Protein AF-A0A9E1IAL2-F1 (afdb_monomer)

Sequence (192 aa):
MRFLQYTSGQRRPNFKSMGMDDDMADATTKAIGQHKSQIPRFKKQIEEQASVVADVFCTADASWPPPYSSLSVLVKEENAKRIVIRGSRLLTFEDQPWYSNVPLQELYTEIELAEKRAEDATLMGVSALLLSREADAIEGNSPWSRNLMGTWSFAKLKKDPKTGIHQATIDYFSLMHLMTELANDEKTGICY

Secondary structure (DSSP, 8-state):
------SGGGHHHHHHHTT--HHHHHHHHHHHHTTGGGHHHHHHHHHHTHHHHHHHH-TTT-SS-HHHHTHHHHEEEETTEEEEPPGGG--S----TTGGGS-HHHHHHHHHS-TT--TTHHHHHHHHHHTT-HHHHHTT-TTS--STT----HHHHTT-GGG-HHHHHHHHHHHHHHHHHHHT-TTT-S--

Mean predicted aligned error: 3.43 Å

Solvent-accessible surface area (backbone atoms only — not comparable to full-atom values): 10824 Å² total; per-residue (Å²): 132,82,91,77,70,57,43,88,90,32,48,48,62,49,35,38,69,32,33,40,53,73,69,54,19,50,51,19,51,52,50,40,61,75,43,61,90,46,44,70,57,50,52,51,50,50,64,79,39,36,91,73,43,40,56,29,38,21,81,90,76,26,92,41,62,53,83,62,31,34,46,30,50,44,35,45,77,56,95,95,36,54,41,60,57,51,73,95,73,62,80,72,83,53,82,31,76,71,54,82,71,52,67,56,69,58,38,43,43,60,32,65,64,31,96,80,50,55,70,37,23,55,48,46,48,44,46,20,59,49,65,76,36,49,65,38,47,54,74,34,34,81,49,46,12,80,55,101,85,46,44,59,41,62,79,58,60,53,65,48,75,88,68,48,50,59,60,48,49,34,56,38,54,20,50,46,49,50,51,28,23,50,32,52,33,93,88,77,32,76,61,123

pLDDT: mean 93.74, std 6.86, range [52.31, 98.75]

Structure (mmCIF, N/CA/C/O backbone):
data_AF-A0A9E1IAL2-F1
#
_entry.id   AF-A0A9E1IAL2-F1
#
loop_
_atom_site.group_PDB
_atom_site.id
_atom_site.type_symbol
_atom_site.label_atom_id
_atom_site.label_alt_id
_atom_site.label_comp_id
_atom_site.label_asym_id
_atom_site.label_entity_id
_atom_site.label_seq_id
_atom_site.pdbx_PDB_ins_code
_atom_site.Cartn_x
_atom_site.Cartn_y
_atom_site.Cartn_z
_atom_site.occupancy
_atom_site.B_iso_or_equiv
_atom_site.auth_seq_id
_atom_site.auth_comp_id
_atom_site.auth_asym_id
_atom_site.auth_atom_id
_atom_site.pdbx_PDB_model_num
ATOM 1 N N . MET A 1 1 ? 14.672 2.102 4.039 1.00 52.31 1 MET A N 1
ATOM 2 C CA . MET A 1 1 ? 13.495 3.000 3.994 1.00 52.31 1 MET A CA 1
ATOM 3 C C . MET A 1 1 ? 13.566 3.951 5.189 1.00 52.31 1 MET A C 1
ATOM 5 O O . MET A 1 1 ? 14.013 3.518 6.242 1.00 52.31 1 MET A O 1
ATOM 9 N N . ARG A 1 2 ? 13.227 5.241 5.037 1.00 60.12 2 ARG A N 1
ATOM 10 C CA . ARG A 1 2 ? 13.147 6.168 6.186 1.00 60.12 2 ARG A CA 1
ATOM 11 C C . ARG A 1 2 ? 11.990 5.730 7.087 1.00 60.12 2 ARG A C 1
ATOM 13 O O . ARG A 1 2 ? 10.957 5.333 6.556 1.00 60.12 2 ARG A O 1
ATOM 20 N N . PHE A 1 3 ? 12.147 5.822 8.405 1.00 75.88 3 PHE A N 1
ATOM 21 C CA . PHE A 1 3 ? 11.034 5.629 9.335 1.00 75.88 3 PHE A CA 1
ATOM 22 C C . PHE A 1 3 ? 9.952 6.673 9.029 1.00 75.88 3 PHE A C 1
ATOM 24 O O . PHE A 1 3 ? 10.170 7.872 9.210 1.00 75.88 3 PHE A O 1
ATOM 31 N N . LEU A 1 4 ? 8.823 6.224 8.478 1.00 90.06 4 LEU A N 1
ATOM 32 C CA . LEU A 1 4 ? 7.665 7.072 8.221 1.00 90.06 4 LEU A CA 1
ATOM 33 C C . LEU A 1 4 ? 6.774 7.065 9.457 1.00 90.06 4 LEU A C 1
ATOM 35 O O . LEU A 1 4 ? 6.461 6.007 9.994 1.00 90.06 4 LEU A O 1
ATOM 39 N N . GLN A 1 5 ? 6.338 8.247 9.877 1.00 92.69 5 GLN A N 1
ATOM 40 C CA . GLN A 1 5 ? 5.310 8.379 10.901 1.00 92.69 5 GLN A CA 1
ATOM 41 C C . GLN A 1 5 ? 3.936 8.302 10.238 1.00 92.69 5 GLN A C 1
ATOM 43 O O . GLN A 1 5 ? 3.652 9.043 9.294 1.00 92.69 5 GLN A O 1
ATOM 48 N N . TYR A 1 6 ? 3.074 7.417 10.728 1.00 94.00 6 TYR A N 1
ATOM 49 C CA . TYR A 1 6 ? 1.724 7.232 10.203 1.00 94.00 6 TYR A CA 1
ATOM 50 C C . TYR A 1 6 ? 0.731 7.986 11.079 1.00 94.00 6 TYR A C 1
ATOM 52 O O . TYR A 1 6 ? 0.150 7.441 12.005 1.00 94.00 6 TYR A O 1
ATOM 60 N N . THR A 1 7 ? 0.565 9.275 10.789 1.00 95.50 7 THR A N 1
ATOM 61 C CA . THR A 1 7 ? -0.434 10.133 11.438 1.00 95.50 7 THR A CA 1
ATOM 62 C C . THR A 1 7 ? -1.299 10.820 10.390 1.00 95.50 7 THR A C 1
ATOM 64 O O . THR A 1 7 ? -0.911 10.938 9.220 1.00 95.50 7 THR A O 1
ATOM 67 N N . SER A 1 8 ? -2.448 11.354 10.807 1.00 95.69 8 SER A N 1
ATOM 68 C CA . SER A 1 8 ? -3.371 12.031 9.894 1.00 95.69 8 SER A CA 1
ATOM 69 C C . SER A 1 8 ? -2.726 13.200 9.141 1.00 95.69 8 SER A C 1
ATOM 71 O O . SER A 1 8 ? -3.036 13.429 7.972 1.00 95.69 8 SER A O 1
ATOM 73 N N . GLY A 1 9 ? -1.807 13.923 9.793 1.00 96.19 9 GLY A N 1
ATOM 74 C CA . GLY A 1 9 ? -1.057 15.034 9.198 1.00 96.19 9 GLY A CA 1
ATOM 75 C C . GLY A 1 9 ? 0.026 14.599 8.204 1.00 96.19 9 GLY A C 1
ATOM 76 O O . GLY A 1 9 ? 0.433 15.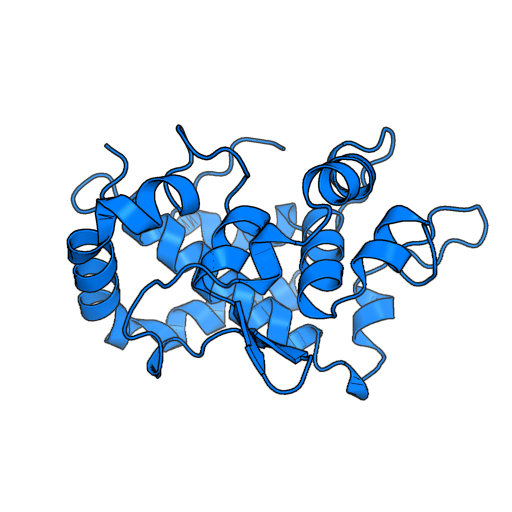398 7.367 1.00 96.19 9 GLY A O 1
ATOM 77 N N . GLN A 1 10 ? 0.459 13.335 8.255 1.00 97.06 10 GLN A N 1
ATOM 78 C CA . GLN A 1 10 ? 1.526 12.786 7.409 1.00 97.06 10 GLN A CA 1
ATOM 79 C C . GLN A 1 10 ? 1.013 11.965 6.219 1.00 97.06 10 GLN A C 1
ATOM 81 O O . GLN A 1 10 ? 1.816 11.524 5.405 1.00 97.06 10 GLN A O 1
ATOM 86 N N . ARG A 1 11 ? -0.307 11.795 6.053 1.00 97.44 11 ARG A N 1
ATOM 87 C CA . ARG A 1 11 ? -0.917 11.028 4.943 1.00 97.44 11 ARG A CA 1
ATOM 88 C C . ARG A 1 11 ? -0.339 11.391 3.576 1.00 97.44 11 ARG A C 1
ATOM 90 O O . ARG A 1 11 ? 0.324 10.580 2.935 1.00 97.44 11 ARG A O 1
ATOM 97 N N . ARG A 1 12 ? -0.538 12.640 3.152 1.00 98.00 12 ARG A N 1
ATOM 98 C CA . ARG A 1 12 ? -0.092 13.120 1.839 1.00 98.00 12 ARG A CA 1
ATOM 99 C C . ARG A 1 12 ? 1.441 13.113 1.690 1.00 98.00 12 ARG A C 1
ATOM 101 O O . ARG A 1 12 ? 1.906 12.597 0.674 1.00 98.00 12 ARG A O 1
ATOM 108 N N . PRO A 1 13 ? 2.242 13.629 2.650 1.00 97.88 13 PRO A N 1
ATOM 109 C CA . PRO A 1 13 ? 3.700 13.489 2.605 1.00 97.88 13 PRO A CA 1
ATOM 110 C C . PRO A 1 13 ? 4.183 12.040 2.453 1.00 97.88 13 PRO A C 1
ATOM 112 O O . PRO A 1 13 ? 5.070 11.788 1.639 1.00 97.88 13 PRO A O 1
ATOM 115 N N . ASN A 1 14 ? 3.575 11.089 3.170 1.00 97.88 14 ASN A N 1
ATOM 116 C CA . ASN A 1 14 ? 3.923 9.671 3.076 1.00 97.88 14 ASN A CA 1
ATOM 117 C C . ASN A 1 14 ? 3.607 9.105 1.689 1.00 97.88 14 ASN A C 1
ATOM 119 O O . ASN A 1 14 ? 4.436 8.420 1.105 1.00 97.88 14 ASN A O 1
ATOM 123 N N . PHE A 1 15 ? 2.451 9.425 1.107 1.00 98.19 15 PHE A N 1
ATOM 124 C CA . PHE A 1 15 ? 2.126 8.967 -0.248 1.00 98.19 15 PHE A CA 1
ATOM 125 C C . PHE A 1 15 ? 3.109 9.490 -1.297 1.00 98.19 15 PHE A C 1
ATOM 127 O O . PHE A 1 15 ? 3.543 8.735 -2.168 1.00 98.19 15 PHE A O 1
ATOM 134 N N . LYS A 1 16 ? 3.535 10.752 -1.174 1.00 97.88 16 LYS A N 1
ATOM 135 C CA . LYS A 1 16 ? 4.580 11.307 -2.042 1.00 97.88 16 LYS A CA 1
ATOM 136 C C . LYS A 1 16 ? 5.925 10.614 -1.844 1.00 97.88 16 LYS A C 1
ATOM 138 O O . LYS A 1 16 ? 6.590 10.306 -2.825 1.00 97.88 16 LYS A O 1
ATOM 143 N N . SER A 1 17 ? 6.324 10.333 -0.602 1.00 96.25 17 SER A N 1
ATOM 144 C CA . SER A 1 17 ? 7.590 9.635 -0.328 1.00 96.25 17 SER A CA 1
ATOM 145 C C . SER A 1 17 ? 7.591 8.178 -0.809 1.00 96.25 17 SER A C 1
ATOM 147 O O . SER A 1 17 ? 8.655 7.624 -1.088 1.00 96.25 17 SER A O 1
ATOM 149 N N . MET A 1 18 ? 6.406 7.579 -0.952 1.00 97.06 18 MET A N 1
ATOM 150 C CA . MET A 1 18 ? 6.207 6.254 -1.542 1.00 97.06 18 MET A CA 1
ATOM 151 C C . MET A 1 18 ? 6.173 6.270 -3.079 1.00 97.06 18 MET A C 1
ATOM 153 O O . MET A 1 18 ? 6.165 5.196 -3.679 1.00 97.06 18 MET A O 1
ATOM 157 N N . GLY A 1 19 ? 6.172 7.442 -3.726 1.00 96.81 19 GLY A N 1
ATOM 158 C CA . GLY A 1 19 ? 6.236 7.544 -5.186 1.00 96.81 19 GLY A CA 1
ATOM 159 C C . GLY A 1 19 ? 5.023 8.115 -5.896 1.00 96.81 19 GLY A C 1
ATOM 160 O O . GLY A 1 19 ? 5.008 8.130 -7.125 1.00 96.81 19 GLY A O 1
ATOM 161 N N . MET A 1 20 ? 3.981 8.518 -5.169 1.00 97.88 20 MET A N 1
ATOM 162 C CA . MET A 1 20 ? 2.785 9.064 -5.807 1.00 97.88 20 MET A CA 1
ATOM 163 C C . MET A 1 20 ? 3.032 10.485 -6.321 1.00 97.88 20 MET A C 1
ATOM 165 O O . MET A 1 20 ? 3.637 11.312 -5.634 1.00 97.88 20 MET A O 1
ATOM 169 N N . ASP A 1 21 ? 2.499 10.775 -7.511 1.00 97.25 21 ASP A N 1
ATOM 170 C CA . ASP A 1 21 ? 2.358 12.149 -7.995 1.00 97.25 21 ASP A CA 1
ATOM 171 C C . ASP A 1 21 ? 1.331 12.930 -7.146 1.00 97.25 21 ASP A C 1
ATOM 173 O O . ASP A 1 21 ? 0.625 12.361 -6.308 1.00 97.25 21 ASP A O 1
ATOM 177 N N . ASP A 1 22 ? 1.283 14.256 -7.308 1.00 97.62 22 ASP A N 1
ATOM 178 C CA . ASP A 1 22 ? 0.438 15.118 -6.471 1.00 97.62 22 ASP A CA 1
ATOM 179 C C . ASP A 1 22 ? -1.054 14.766 -6.581 1.00 97.62 22 ASP A C 1
ATOM 181 O O . ASP A 1 22 ? -1.736 14.682 -5.556 1.00 97.62 22 ASP A O 1
ATOM 185 N N . ASP A 1 23 ? -1.536 14.489 -7.795 1.00 97.56 23 ASP A N 1
ATOM 186 C CA . ASP A 1 23 ? -2.934 14.135 -8.049 1.00 97.56 23 ASP A CA 1
ATOM 187 C C . ASP A 1 23 ? -3.307 12.809 -7.375 1.00 97.56 23 ASP A C 1
ATOM 189 O O . ASP A 1 23 ? -4.354 12.692 -6.730 1.00 97.56 23 ASP A O 1
ATOM 193 N N . 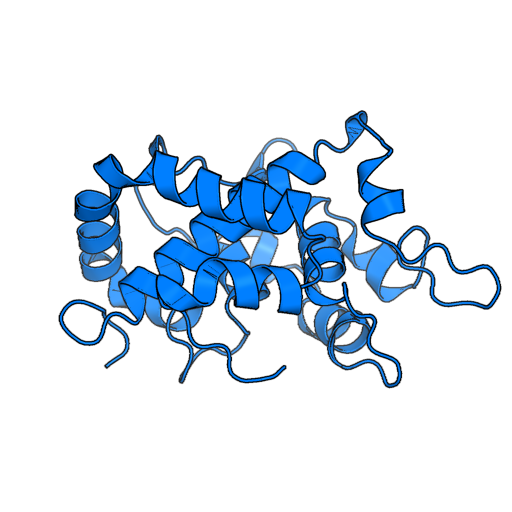MET A 1 24 ? -2.441 11.800 -7.486 1.00 97.94 24 MET A N 1
ATOM 194 C CA . MET A 1 24 ? -2.662 10.485 -6.895 1.00 97.94 24 MET A CA 1
ATOM 195 C C . MET A 1 24 ? -2.531 10.510 -5.368 1.00 97.94 24 MET A C 1
ATOM 197 O O . MET A 1 24 ? -3.324 9.865 -4.677 1.00 97.94 24 MET A O 1
ATOM 201 N N . ALA A 1 25 ? -1.589 11.280 -4.816 1.00 98.44 25 ALA A N 1
ATOM 202 C CA . ALA A 1 25 ? -1.463 11.469 -3.371 1.00 98.44 25 ALA A CA 1
ATOM 203 C C . ALA A 1 25 ? -2.711 12.156 -2.783 1.00 98.44 25 ALA A C 1
ATOM 205 O O . ALA A 1 25 ? -3.202 11.765 -1.715 1.00 98.44 25 ALA A O 1
ATOM 206 N N . ASP A 1 26 ? -3.271 13.138 -3.495 1.00 98.31 26 ASP A N 1
ATOM 207 C CA . ASP A 1 26 ? -4.519 13.804 -3.117 1.00 98.31 26 ASP A CA 1
ATOM 208 C C . ASP A 1 26 ? -5.721 12.860 -3.218 1.00 98.31 26 ASP A C 1
ATOM 210 O O . ASP A 1 26 ? -6.546 12.808 -2.301 1.00 98.31 26 ASP A O 1
ATOM 214 N N . ALA A 1 27 ? -5.818 12.079 -4.297 1.00 98.38 27 ALA A N 1
ATOM 215 C CA . ALA A 1 27 ? -6.868 11.078 -4.471 1.00 98.38 27 ALA A CA 1
ATOM 216 C C . ALA A 1 27 ? -6.830 10.012 -3.362 1.00 98.38 27 ALA A C 1
ATOM 218 O O . ALA A 1 27 ? -7.863 9.710 -2.763 1.00 98.38 27 ALA A O 1
ATOM 219 N N . THR A 1 28 ? -5.640 9.519 -3.015 1.00 98.56 28 THR A N 1
ATOM 220 C CA . THR A 1 28 ? -5.430 8.534 -1.940 1.00 98.56 28 THR A CA 1
ATOM 221 C C . THR A 1 28 ? -5.787 9.110 -0.570 1.00 98.56 28 THR A C 1
ATOM 223 O O . THR A 1 28 ? -6.482 8.472 0.223 1.00 98.56 28 THR A O 1
ATOM 226 N N . THR A 1 29 ? -5.423 10.368 -0.304 1.00 98.00 29 THR A N 1
ATOM 227 C CA . THR A 1 29 ? -5.818 11.063 0.933 1.00 98.00 29 THR A CA 1
ATOM 228 C C . THR A 1 29 ? -7.338 11.233 1.026 1.00 98.00 29 THR A C 1
ATOM 230 O O . THR A 1 29 ? -7.926 11.036 2.093 1.00 98.00 29 THR A O 1
ATOM 233 N N . LYS A 1 30 ? -8.003 11.563 -0.090 1.00 97.94 30 LYS A N 1
ATOM 234 C CA . LYS A 1 30 ? -9.470 11.656 -0.162 1.00 97.94 30 LYS A CA 1
ATOM 235 C C . LYS A 1 30 ? -10.139 10.295 0.043 1.00 97.94 30 LYS A C 1
ATOM 237 O O . LYS A 1 30 ? -11.163 10.244 0.725 1.00 97.94 30 LYS A O 1
ATOM 242 N N . ALA A 1 31 ? -9.559 9.212 -0.478 1.00 97.88 31 ALA A N 1
ATOM 243 C CA . ALA A 1 31 ? -10.068 7.850 -0.307 1.00 97.88 31 ALA A CA 1
ATOM 244 C C . ALA A 1 31 ? -10.123 7.432 1.174 1.00 97.88 31 ALA A C 1
ATOM 246 O O . ALA A 1 31 ? -11.139 6.898 1.611 1.00 97.88 31 ALA A O 1
ATOM 247 N N . ILE A 1 32 ? -9.139 7.820 2.002 1.00 97.31 32 ILE A N 1
ATOM 248 C CA . ILE A 1 32 ? -9.210 7.616 3.467 1.00 97.31 32 ILE A CA 1
ATOM 249 C C . ILE A 1 32 ? -10.479 8.246 4.063 1.00 97.31 32 ILE A C 1
ATOM 251 O O . ILE A 1 32 ? -11.126 7.676 4.944 1.00 97.31 32 ILE A O 1
ATOM 255 N N . GLY A 1 33 ? -10.878 9.419 3.564 1.00 93.69 33 GLY A N 1
ATOM 256 C CA . GLY A 1 33 ? -12.095 10.106 3.993 1.00 93.69 33 GLY A CA 1
ATOM 257 C C . GLY A 1 33 ? -13.375 9.282 3.802 1.00 93.69 33 GLY A C 1
ATOM 258 O O . GLY A 1 33 ? -14.316 9.448 4.578 1.00 93.69 33 GLY A O 1
ATOM 259 N N . GLN A 1 34 ? -13.397 8.362 2.834 1.00 94.12 34 GLN A N 1
ATOM 260 C CA . GLN A 1 34 ? -14.532 7.473 2.555 1.00 94.12 34 GLN A CA 1
ATOM 261 C C . GLN A 1 34 ? -14.698 6.377 3.620 1.00 94.12 34 GLN A C 1
ATOM 263 O O . GLN A 1 34 ? -15.770 5.784 3.748 1.00 94.12 34 GLN A O 1
ATOM 268 N N . HIS A 1 35 ? -13.665 6.146 4.433 1.00 95.31 35 HIS A N 1
ATOM 269 C CA . HIS A 1 35 ? -13.660 5.163 5.511 1.00 95.31 35 HIS A CA 1
ATOM 270 C C . HIS A 1 35 ? -14.012 5.746 6.885 1.00 95.31 35 HIS A C 1
ATOM 272 O O . HIS A 1 35 ? -14.070 5.002 7.862 1.00 95.31 35 HIS A O 1
ATOM 278 N N . LYS A 1 36 ? -14.297 7.053 6.994 1.00 94.06 36 LYS A N 1
ATOM 279 C CA . LYS A 1 36 ? -14.550 7.724 8.286 1.00 94.06 36 LYS A CA 1
ATOM 280 C C . LYS A 1 36 ? -15.615 7.036 9.143 1.00 94.06 36 LYS A C 1
ATOM 282 O O . LYS A 1 36 ? -15.413 6.872 10.341 1.00 94.06 36 LYS A O 1
ATOM 287 N N . SER A 1 37 ? -16.721 6.600 8.540 1.00 96.38 37 SER A N 1
ATOM 288 C CA . SER A 1 37 ? -17.799 5.903 9.259 1.00 96.38 37 SER A CA 1
ATOM 289 C C . SER A 1 37 ? -17.415 4.495 9.731 1.00 96.38 37 SER A C 1
ATOM 291 O O . SER A 1 37 ? -18.077 3.946 10.604 1.00 96.38 37 SER A O 1
ATOM 293 N N . GLN A 1 38 ? -16.349 3.910 9.177 1.00 97.19 38 GLN A N 1
ATOM 294 C CA . GLN A 1 38 ? -15.863 2.566 9.502 1.00 97.19 38 GLN A CA 1
ATOM 295 C C . GLN A 1 38 ? -14.756 2.580 10.567 1.00 97.19 38 GLN A C 1
ATOM 297 O O . GLN A 1 38 ? -14.452 1.522 11.109 1.00 97.19 38 GLN A O 1
ATOM 302 N N . ILE A 1 39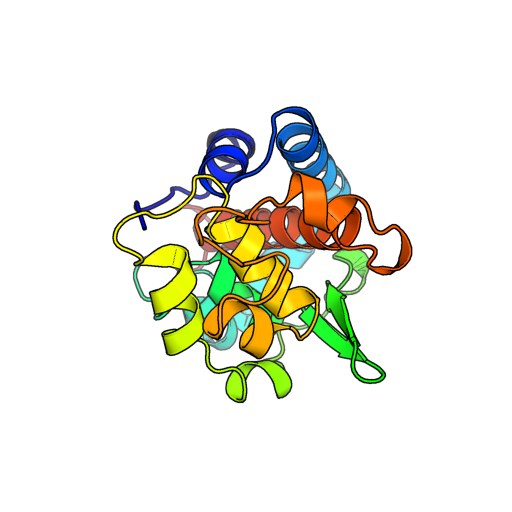 ? -14.187 3.748 10.905 1.00 97.00 39 ILE A N 1
ATOM 303 C CA . ILE A 1 39 ? -13.077 3.875 11.868 1.00 97.00 39 ILE A CA 1
ATOM 304 C C . ILE A 1 39 ? -13.361 3.177 13.208 1.00 97.00 39 ILE A C 1
ATOM 306 O O . ILE A 1 39 ? -12.497 2.418 13.641 1.00 97.00 39 ILE A O 1
ATOM 310 N N . PRO A 1 40 ? -14.532 3.345 13.863 1.00 97.19 40 PRO A N 1
ATOM 311 C CA . PRO A 1 40 ? -14.797 2.654 15.128 1.00 97.19 40 PRO A CA 1
ATOM 312 C C . PRO A 1 40 ? -14.731 1.129 14.995 1.00 97.19 40 PRO A C 1
ATOM 314 O O . PRO A 1 40 ? -14.196 0.452 15.867 1.00 97.19 40 PRO A O 1
ATOM 317 N N . ARG A 1 41 ? -15.227 0.590 13.874 1.00 97.12 41 ARG A N 1
ATOM 318 C CA . ARG A 1 41 ? -15.156 -0.845 13.581 1.00 97.12 41 ARG A CA 1
ATOM 319 C C . ARG A 1 41 ? -13.715 -1.287 13.329 1.00 97.12 41 ARG A C 1
ATOM 321 O O . ARG A 1 41 ? -13.324 -2.317 13.852 1.00 97.12 41 ARG A O 1
ATOM 328 N N . PHE A 1 42 ? -12.937 -0.520 12.566 1.00 97.81 42 PHE A N 1
ATOM 329 C CA . PHE A 1 42 ? -11.531 -0.841 12.307 1.00 97.81 42 PHE A CA 1
ATOM 330 C C . PHE A 1 42 ? -10.692 -0.836 13.582 1.00 97.81 42 PHE A C 1
ATOM 332 O O . PHE A 1 42 ? -9.958 -1.788 13.806 1.00 97.81 42 PHE A O 1
ATOM 339 N N . LYS A 1 43 ? -10.858 0.169 14.455 1.00 97.56 43 LYS A N 1
ATOM 340 C CA . LYS A 1 43 ? -10.193 0.192 15.767 1.00 97.56 43 LYS A CA 1
ATOM 341 C C . LYS A 1 43 ? -10.517 -1.060 1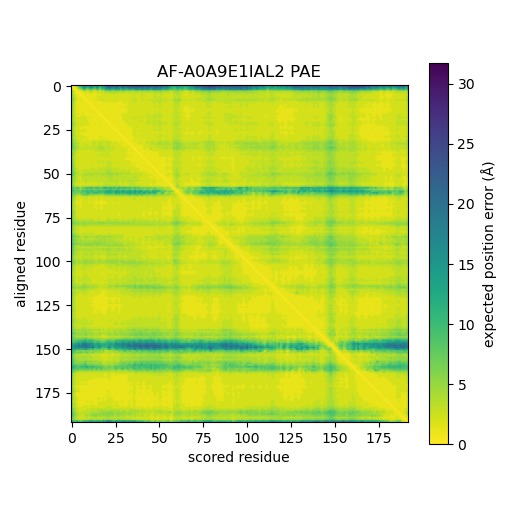6.576 1.00 97.56 43 LYS A C 1
ATOM 343 O O . LYS A 1 43 ? -9.607 -1.749 17.012 1.00 97.56 43 LYS A O 1
ATOM 348 N N . LYS A 1 44 ? -11.808 -1.392 16.679 1.00 96.81 44 LYS A N 1
ATOM 349 C CA . LYS A 1 44 ? -12.264 -2.604 17.363 1.00 96.81 44 LYS A CA 1
ATOM 350 C C . LYS A 1 44 ? -11.633 -3.874 16.770 1.00 96.81 44 LYS A C 1
ATOM 352 O O . LYS A 1 44 ? -11.157 -4.713 17.515 1.00 96.81 44 LYS A O 1
ATOM 357 N N . GLN A 1 45 ? -11.595 -4.006 15.444 1.00 96.81 45 GLN A N 1
ATOM 358 C CA . GLN A 1 45 ? -11.003 -5.172 14.775 1.00 96.81 45 GLN A CA 1
ATOM 359 C C . GLN A 1 45 ? -9.493 -5.286 14.993 1.00 96.81 45 GLN A C 1
ATOM 361 O O . GLN A 1 45 ? -9.003 -6.403 15.126 1.00 96.81 45 GLN A O 1
ATOM 366 N N . ILE A 1 46 ? -8.773 -4.158 14.991 1.00 97.19 46 ILE A N 1
ATOM 367 C CA . ILE A 1 46 ? -7.332 -4.102 15.273 1.00 97.19 46 ILE A CA 1
ATOM 368 C C . ILE A 1 46 ? -7.073 -4.539 16.717 1.00 97.19 46 ILE A C 1
ATOM 370 O O . ILE A 1 46 ? -6.194 -5.356 16.952 1.00 97.19 46 ILE A O 1
ATOM 374 N N . GLU A 1 47 ? -7.866 -4.042 17.667 1.00 96.81 47 GLU A N 1
ATOM 375 C CA . GLU A 1 47 ? -7.768 -4.403 19.084 1.00 96.81 47 GLU A CA 1
ATOM 376 C C . GLU A 1 47 ? -8.083 -5.890 19.321 1.00 96.81 47 GLU A C 1
ATOM 378 O O . GLU A 1 47 ? -7.293 -6.602 19.937 1.00 96.81 47 GLU A O 1
ATOM 383 N N . GLU A 1 48 ? -9.193 -6.395 18.772 1.00 96.69 48 GLU A N 1
ATOM 384 C CA . GLU A 1 48 ? -9.618 -7.796 18.927 1.00 96.69 48 GLU A CA 1
ATOM 385 C C . GLU A 1 48 ? -8.650 -8.801 18.278 1.00 96.69 48 GLU A C 1
ATOM 387 O O . G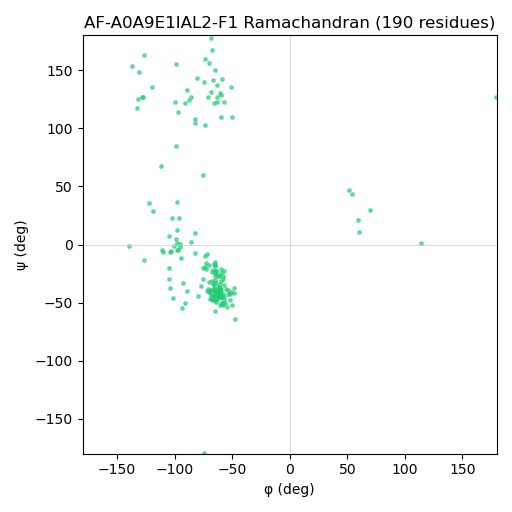LU A 1 48 ? -8.603 -9.958 18.692 1.00 96.69 48 GLU A O 1
ATOM 392 N N . GLN A 1 49 ? -7.877 -8.381 17.271 1.00 96.88 49 GLN A N 1
ATOM 393 C CA . GLN A 1 49 ? -6.937 -9.230 16.525 1.00 96.88 49 GLN A CA 1
ATOM 394 C C . GLN A 1 49 ? -5.488 -8.741 16.647 1.00 96.88 49 GLN A C 1
ATOM 396 O O . GLN A 1 49 ? -4.683 -8.970 15.744 1.00 96.88 49 GLN A O 1
ATOM 401 N N . ALA A 1 50 ? -5.136 -8.081 17.755 1.00 95.62 50 ALA A N 1
ATOM 402 C CA . ALA A 1 50 ? -3.820 -7.467 17.938 1.00 95.62 50 ALA A CA 1
ATOM 403 C C . ALA A 1 50 ? -2.656 -8.448 17.705 1.00 95.62 50 ALA A C 1
ATOM 405 O O . ALA A 1 50 ? -1.677 -8.095 17.059 1.00 95.62 50 ALA A O 1
ATOM 406 N N . SER A 1 51 ? -2.797 -9.703 18.141 1.00 92.38 51 SER A N 1
ATOM 407 C CA . SER A 1 51 ? -1.798 -10.764 17.939 1.00 92.38 51 SER A CA 1
ATOM 408 C C . SER A 1 51 ? -1.557 -11.140 16.475 1.00 92.38 51 SER A C 1
ATOM 410 O O . SER A 1 51 ? -0.499 -11.671 16.163 1.00 92.38 51 SER A O 1
ATOM 412 N N . VAL A 1 52 ? -2.517 -10.875 15.585 1.00 90.25 52 VAL A N 1
ATOM 413 C CA . VAL A 1 52 ? -2.395 -11.125 14.141 1.00 90.25 52 VAL A CA 1
ATOM 414 C C . VAL A 1 52 ? -1.794 -9.914 13.436 1.00 90.25 52 VAL A C 1
ATOM 416 O O . VAL A 1 52 ? -0.985 -10.054 12.527 1.00 90.25 52 VAL A O 1
ATOM 419 N N . VAL A 1 53 ? -2.194 -8.705 13.836 1.00 95.06 53 VAL A N 1
ATOM 420 C CA . VAL A 1 53 ? -1.880 -7.492 13.069 1.00 95.06 53 VAL A CA 1
ATOM 421 C C . VAL A 1 53 ? -0.755 -6.638 13.645 1.00 95.06 53 VAL A C 1
ATOM 423 O O . VAL A 1 53 ? -0.354 -5.673 12.992 1.00 95.06 53 VAL A O 1
ATOM 426 N N . ALA A 1 54 ? -0.222 -6.974 14.822 1.00 94.44 54 ALA A N 1
ATOM 427 C CA . ALA A 1 54 ? 0.915 -6.266 15.407 1.00 94.44 54 ALA A CA 1
ATOM 428 C C . ALA A 1 54 ? 2.131 -6.298 14.467 1.00 94.44 54 ALA A C 1
ATOM 430 O O . ALA A 1 54 ? 2.599 -5.242 14.051 1.00 94.44 54 ALA A O 1
ATOM 431 N N . ASP A 1 55 ? 2.542 -7.479 13.999 1.00 91.38 55 ASP A N 1
ATOM 432 C CA . ASP A 1 55 ? 3.687 -7.634 13.082 1.00 91.38 55 ASP A CA 1
ATOM 433 C C . ASP A 1 55 ? 3.461 -6.987 11.703 1.00 91.38 55 ASP A C 1
ATOM 435 O O . ASP A 1 55 ? 4.396 -6.784 10.923 1.00 91.38 55 ASP A O 1
ATOM 439 N N . VAL A 1 56 ? 2.206 -6.655 11.391 1.00 94.69 56 VAL A N 1
ATOM 440 C CA . VAL A 1 56 ? 1.804 -6.044 10.126 1.00 94.69 56 VAL A CA 1
ATOM 441 C C . VAL A 1 56 ? 1.833 -4.521 10.217 1.00 94.69 56 VAL A C 1
ATOM 443 O O . VAL A 1 56 ? 2.398 -3.859 9.341 1.00 94.69 56 VAL A O 1
ATOM 446 N N . PHE A 1 57 ? 1.210 -3.954 11.251 1.00 95.44 57 PHE A N 1
ATOM 447 C CA . PHE A 1 57 ? 0.985 -2.515 11.362 1.00 95.44 57 PHE A CA 1
ATOM 448 C C . PHE A 1 57 ? 1.905 -1.814 12.368 1.00 95.44 57 PHE A C 1
ATOM 450 O O . PHE A 1 57 ? 2.075 -0.599 12.254 1.00 95.44 57 PHE A O 1
ATOM 457 N N . CYS A 1 58 ? 2.519 -2.514 13.323 1.00 92.88 58 CYS A N 1
ATOM 458 C CA . CYS A 1 58 ? 3.396 -1.905 14.323 1.00 92.88 58 CYS A CA 1
ATOM 459 C C . CYS A 1 58 ? 4.803 -1.703 13.775 1.00 92.88 58 CYS A C 1
ATOM 461 O O . CYS A 1 58 ? 5.578 -2.630 13.576 1.00 92.88 58 CYS A O 1
ATOM 463 N N . THR A 1 59 ? 5.136 -0.440 13.519 1.00 77.81 59 THR A N 1
ATOM 464 C CA . THR A 1 59 ? 6.339 -0.069 12.761 1.00 77.81 59 THR A CA 1
ATOM 465 C C . THR A 1 59 ? 7.667 -0.386 13.457 1.00 77.81 59 THR A C 1
ATOM 467 O O . THR A 1 59 ? 8.681 -0.472 12.768 1.00 77.81 59 THR A O 1
ATOM 470 N N . ALA A 1 60 ? 7.678 -0.535 14.786 1.00 76.62 60 ALA A N 1
ATOM 471 C CA . ALA A 1 60 ? 8.888 -0.810 15.564 1.00 76.62 60 ALA A CA 1
ATOM 472 C C . ALA A 1 60 ? 9.340 -2.277 15.473 1.00 76.62 60 ALA A C 1
ATOM 474 O O . ALA A 1 60 ? 10.541 -2.533 15.400 1.00 76.62 60 ALA A O 1
ATOM 475 N N . ASP A 1 61 ? 8.384 -3.207 15.412 1.00 71.12 61 ASP A N 1
ATOM 476 C CA . ASP A 1 61 ? 8.634 -4.651 15.507 1.00 71.12 61 ASP A CA 1
ATOM 477 C C . ASP A 1 61 ? 8.397 -5.390 14.179 1.00 71.12 61 ASP A C 1
ATOM 479 O O . ASP A 1 61 ? 8.694 -6.578 14.050 1.00 71.12 61 ASP A O 1
ATOM 483 N N . ALA A 1 62 ? 7.888 -4.692 13.159 1.00 76.62 62 ALA A N 1
ATOM 484 C CA . ALA A 1 62 ? 7.578 -5.303 11.877 1.00 76.62 62 ALA A CA 1
ATOM 485 C C . ALA A 1 62 ? 8.841 -5.743 11.118 1.00 76.62 62 ALA A C 1
ATOM 487 O O . ALA A 1 62 ? 9.762 -4.962 10.864 1.00 76.62 62 ALA A O 1
ATOM 488 N N . SER A 1 63 ? 8.820 -6.992 10.643 1.00 85.75 63 SER A N 1
ATOM 489 C CA . SER A 1 63 ? 9.859 -7.536 9.754 1.00 85.75 63 SER A CA 1
ATOM 490 C C . SER A 1 63 ? 9.935 -6.792 8.415 1.00 85.75 63 SER A C 1
ATOM 492 O O . SER A 1 63 ? 10.990 -6.740 7.784 1.00 85.75 63 SER A O 1
ATOM 494 N N . TRP A 1 64 ? 8.818 -6.199 7.986 1.00 92.56 64 TRP A N 1
ATOM 495 C CA . TRP A 1 64 ? 8.692 -5.459 6.735 1.00 92.56 64 TRP A CA 1
ATOM 496 C C . TRP A 1 64 ? 8.026 -4.108 6.968 1.00 92.56 64 TRP A C 1
ATOM 498 O O . TRP A 1 64 ? 7.148 -3.993 7.821 1.00 92.56 64 TRP A O 1
ATOM 508 N N . PRO A 1 65 ? 8.374 -3.073 6.186 1.00 94.38 65 PRO A N 1
ATOM 509 C CA . PRO A 1 65 ? 7.692 -1.797 6.311 1.00 94.38 65 PRO A CA 1
ATOM 510 C C . PRO A 1 65 ? 6.209 -1.925 5.908 1.00 94.38 65 PRO A C 1
ATOM 512 O O . PRO A 1 65 ? 5.896 -2.706 5.000 1.00 94.38 65 PRO A O 1
ATOM 515 N N . PRO A 1 66 ? 5.306 -1.103 6.488 1.00 95.94 66 PRO A N 1
ATOM 516 C CA . PRO A 1 66 ? 3.857 -1.214 6.290 1.00 95.94 66 PRO A CA 1
ATOM 517 C C . PRO A 1 66 ? 3.365 -1.353 4.841 1.00 95.94 66 PRO A C 1
ATOM 519 O O . PRO A 1 66 ? 2.448 -2.145 4.620 1.00 95.94 66 PRO A O 1
ATOM 522 N N . PRO A 1 67 ? 3.954 -0.676 3.825 1.00 97.62 67 PRO A N 1
ATOM 523 C CA . PRO A 1 67 ? 3.547 -0.857 2.433 1.00 97.62 67 PRO A CA 1
ATOM 524 C C . PRO A 1 67 ? 3.701 -2.285 1.908 1.00 97.62 67 PRO A C 1
ATOM 526 O O . PRO A 1 67 ? 3.002 -2.636 0.963 1.00 97.62 67 PRO A O 1
ATOM 529 N N . TYR A 1 68 ? 4.586 -3.094 2.490 1.00 97.75 68 TYR A N 1
ATOM 530 C CA . TYR A 1 68 ? 4.804 -4.480 2.088 1.00 97.75 68 TYR A CA 1
ATOM 531 C C . TYR A 1 68 ? 4.116 -5.454 3.036 1.00 97.75 68 TYR A C 1
ATOM 533 O O . TYR A 1 68 ? 3.444 -6.356 2.543 1.00 97.75 68 TYR A O 1
ATOM 541 N N . SER A 1 69 ? 4.231 -5.278 4.358 1.00 96.75 69 SER A N 1
ATOM 542 C CA . SER A 1 69 ? 3.598 -6.178 5.340 1.00 96.75 69 SER A CA 1
ATOM 543 C C . SER A 1 69 ? 2.076 -6.188 5.202 1.00 96.75 69 SER A C 1
ATOM 545 O O . SER A 1 69 ? 1.469 -7.249 5.151 1.00 96.75 69 SER A O 1
ATOM 547 N N . SER A 1 70 ? 1.447 -5.021 5.035 1.00 97.62 70 SER A N 1
ATOM 548 C CA . SER A 1 70 ? -0.021 -4.895 5.025 1.00 97.62 70 SER A CA 1
ATOM 549 C C . SER A 1 70 ? -0.705 -5.613 3.865 1.00 97.62 70 SER A C 1
ATOM 551 O O . SER A 1 70 ? -1.905 -5.880 3.925 1.00 97.62 70 SER A O 1
ATOM 553 N N . LEU A 1 71 ? 0.034 -5.963 2.810 1.00 98.19 71 LEU A N 1
ATOM 554 C CA . LEU A 1 71 ? -0.483 -6.796 1.726 1.00 98.19 71 LEU A CA 1
ATOM 555 C C . LEU A 1 71 ? -0.953 -8.166 2.236 1.00 98.19 71 LEU A C 1
ATOM 557 O O . LEU A 1 71 ? -1.922 -8.686 1.687 1.00 98.19 71 LEU A O 1
ATOM 561 N N . SER A 1 72 ? -0.331 -8.704 3.295 1.00 97.38 72 SER A N 1
ATOM 562 C CA . SER A 1 72 ? -0.656 -10.023 3.848 1.00 97.38 72 SER A CA 1
ATOM 563 C C . SER A 1 72 ? -2.070 -10.119 4.408 1.00 97.38 72 SER A C 1
ATOM 565 O O . SER A 1 72 ? -2.588 -11.223 4.471 1.00 97.38 72 S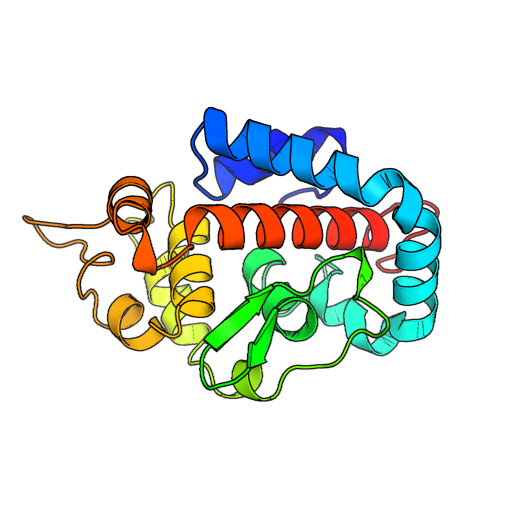ER A O 1
ATOM 567 N N . VAL A 1 73 ? -2.697 -8.994 4.778 1.00 97.81 73 VAL A N 1
ATOM 568 C CA . VAL A 1 73 ? -4.043 -8.961 5.384 1.00 97.81 73 VAL A CA 1
ATOM 569 C C . VAL A 1 73 ? -5.028 -8.033 4.666 1.00 97.81 73 VAL A C 1
ATOM 571 O O . VAL A 1 73 ? -6.228 -8.099 4.921 1.00 97.81 73 VAL A O 1
ATOM 574 N N . LEU A 1 74 ? -4.560 -7.149 3.774 1.00 98.38 74 LEU A N 1
ATOM 575 C CA . LEU A 1 74 ? -5.416 -6.192 3.053 1.00 98.38 74 LEU A CA 1
ATOM 576 C C . LEU A 1 74 ? -5.683 -6.574 1.594 1.00 98.38 74 LEU A C 1
ATOM 578 O O . LEU A 1 74 ? -6.482 -5.909 0.927 1.00 98.38 74 LEU A O 1
ATOM 582 N N . VAL A 1 75 ? -5.035 -7.618 1.074 1.00 98.50 75 VAL A N 1
ATOM 583 C CA . VAL A 1 75 ? -5.147 -8.021 -0.331 1.00 98.50 75 VAL A CA 1
ATOM 584 C C . VAL A 1 75 ? -5.377 -9.518 -0.436 1.00 98.50 75 VAL A C 1
ATOM 586 O O . VAL A 1 75 ? -4.513 -10.313 -0.096 1.00 98.50 75 VAL A O 1
ATOM 589 N N . LYS A 1 76 ? -6.525 -9.912 -0.979 1.00 97.75 76 LYS A N 1
ATOM 590 C CA . LYS A 1 76 ? -6.873 -11.321 -1.193 1.00 97.75 76 LYS A CA 1
ATOM 591 C C . LYS A 1 76 ? -6.619 -11.748 -2.627 1.00 97.75 76 LYS A C 1
ATOM 593 O O . LYS A 1 76 ? -6.692 -10.923 -3.535 1.00 97.75 76 LYS A O 1
ATOM 598 N N . GLU A 1 77 ? -6.397 -13.037 -2.842 1.00 97.56 77 GLU A N 1
ATOM 599 C CA . GLU A 1 77 ? -6.322 -13.607 -4.185 1.00 97.56 77 GLU A CA 1
ATOM 600 C C . GLU A 1 77 ? -7.646 -14.286 -4.562 1.00 97.56 77 GLU A C 1
ATOM 602 O O . GLU A 1 77 ? -8.121 -15.183 -3.873 1.00 97.56 77 GLU A O 1
ATOM 607 N N . GLU A 1 78 ? -8.258 -13.853 -5.665 1.00 96.00 78 GLU A N 1
ATOM 608 C CA . GLU A 1 78 ? -9.472 -14.444 -6.230 1.00 96.00 78 GLU A CA 1
ATOM 609 C C . GLU A 1 78 ? -9.276 -14.675 -7.728 1.00 96.00 78 GLU A C 1
ATOM 611 O O . GLU A 1 78 ? -8.969 -13.743 -8.472 1.00 96.00 78 GLU A O 1
ATOM 616 N N . ASN A 1 79 ? -9.485 -15.909 -8.199 1.00 94.56 79 ASN A N 1
ATOM 617 C CA . ASN A 1 79 ? -9.303 -16.280 -9.609 1.00 94.56 79 ASN A CA 1
ATOM 618 C C . ASN A 1 79 ? -7.924 -15.862 -10.163 1.00 94.56 79 ASN A C 1
ATOM 620 O O . ASN A 1 79 ? -7.844 -15.250 -11.230 1.00 94.56 79 ASN A O 1
ATOM 624 N N . ALA A 1 80 ? -6.857 -16.157 -9.407 1.00 93.31 80 ALA A N 1
ATOM 625 C CA . ALA A 1 80 ? -5.471 -15.784 -9.715 1.00 93.31 80 ALA A CA 1
ATOM 626 C C . ALA A 1 80 ? -5.223 -14.266 -9.852 1.00 93.31 80 ALA A C 1
ATOM 628 O O . ALA A 1 80 ? -4.252 -13.842 -10.476 1.00 93.31 80 ALA A O 1
ATOM 629 N N . LYS A 1 81 ? -6.103 -13.428 -9.288 1.00 95.62 81 LYS A N 1
ATOM 630 C CA . LYS A 1 81 ? -5.934 -11.973 -9.234 1.00 95.62 81 LYS A CA 1
ATOM 631 C C . LYS A 1 81 ? -5.905 -11.500 -7.798 1.00 95.62 81 LYS A C 1
ATOM 633 O O . LYS A 1 81 ? -6.771 -11.866 -7.008 1.00 95.62 81 LYS A O 1
ATOM 638 N N . ARG A 1 82 ? -4.964 -10.618 -7.488 1.00 97.62 82 ARG A N 1
ATOM 639 C CA . ARG A 1 82 ? -4.861 -9.986 -6.175 1.00 97.62 82 ARG A CA 1
ATOM 640 C C . ARG A 1 82 ? -5.716 -8.726 -6.140 1.00 97.62 82 ARG A C 1
ATOM 642 O O . ARG A 1 82 ? -5.620 -7.858 -7.004 1.00 97.62 82 ARG A O 1
ATOM 649 N N . ILE A 1 83 ? -6.617 -8.665 -5.169 1.00 97.69 83 ILE A N 1
ATOM 650 C CA . ILE A 1 83 ? -7.659 -7.649 -5.057 1.00 97.69 83 ILE A CA 1
ATOM 651 C C . ILE A 1 83 ? -7.599 -7.046 -3.661 1.00 97.69 83 ILE A C 1
ATOM 653 O O . ILE A 1 83 ? -7.684 -7.755 -2.657 1.00 97.69 83 ILE A O 1
ATOM 657 N N . VAL A 1 84 ? -7.517 -5.719 -3.602 1.00 98.06 84 VAL A N 1
ATOM 658 C CA . VAL A 1 84 ? -7.599 -4.980 -2.341 1.00 98.06 84 VAL A CA 1
ATOM 659 C C . VAL A 1 84 ? -8.969 -5.197 -1.711 1.00 98.06 84 VAL A C 1
ATOM 661 O O . VAL A 1 84 ? -10.015 -4.988 -2.339 1.00 98.06 84 VAL A O 1
ATOM 664 N N . ILE A 1 85 ? -8.975 -5.624 -0.454 1.00 97.19 85 ILE A N 1
ATOM 665 C CA . ILE A 1 85 ? -10.204 -5.813 0.303 1.00 97.19 85 ILE A CA 1
ATOM 666 C C . ILE A 1 85 ? -10.845 -4.440 0.495 1.00 97.19 85 ILE A C 1
ATOM 668 O O . ILE A 1 85 ? -10.263 -3.522 1.067 1.00 97.19 85 ILE A O 1
ATOM 672 N N . ARG A 1 86 ? -12.085 -4.286 0.025 1.00 95.31 86 ARG A N 1
ATOM 673 C CA . ARG A 1 86 ? -12.843 -3.052 0.259 1.00 95.31 86 ARG A CA 1
ATOM 674 C C . ARG A 1 86 ? -13.008 -2.859 1.758 1.00 95.31 86 ARG A C 1
ATOM 676 O O . ARG A 1 86 ? -13.528 -3.760 2.411 1.00 95.31 86 ARG A O 1
ATOM 683 N N . GLY A 1 87 ? -12.698 -1.669 2.270 1.00 91.62 87 GLY A N 1
ATOM 684 C CA . GLY A 1 87 ? -12.826 -1.369 3.698 1.00 91.62 87 GLY A CA 1
ATOM 685 C C . GLY A 1 87 ? -14.180 -1.788 4.285 1.00 91.62 87 GLY A C 1
ATOM 686 O O . GLY A 1 87 ? -14.225 -2.433 5.324 1.00 91.62 87 GLY A O 1
ATOM 687 N N . SER A 1 88 ? -15.297 -1.567 3.582 1.00 92.81 88 SER A N 1
ATOM 688 C CA . SER A 1 88 ? -16.635 -1.997 4.032 1.00 92.81 88 SER A CA 1
ATOM 689 C C . SER A 1 88 ? -16.795 -3.513 4.221 1.00 92.81 88 SER A C 1
ATOM 691 O O . SER A 1 88 ? -17.596 -3.926 5.059 1.00 92.81 88 SER A O 1
ATOM 693 N N . ARG A 1 89 ? -16.019 -4.324 3.496 1.00 94.19 89 ARG A N 1
ATOM 694 C CA . ARG A 1 89 ? -16.013 -5.795 3.526 1.00 94.19 89 ARG A CA 1
ATOM 695 C C . ARG A 1 89 ? -14.908 -6.394 4.401 1.00 94.19 89 ARG A C 1
ATOM 697 O O . ARG A 1 89 ? -14.877 -7.609 4.543 1.00 94.19 89 ARG A O 1
ATOM 704 N N . LEU A 1 90 ? -14.022 -5.576 4.965 1.00 93.31 90 LEU A N 1
ATOM 705 C CA . LEU A 1 90 ? -13.002 -6.040 5.900 1.00 93.31 90 LEU A CA 1
ATOM 706 C C . LEU A 1 90 ? -13.671 -6.369 7.244 1.00 93.31 90 LEU A C 1
ATOM 708 O O . LEU A 1 90 ? -14.085 -5.467 7.979 1.00 93.31 90 LEU A O 1
ATOM 712 N N . LEU A 1 91 ? -13.859 -7.664 7.505 1.00 91.62 91 LEU A N 1
ATOM 713 C CA . LEU A 1 91 ? -14.498 -8.193 8.718 1.00 91.62 91 LEU A CA 1
ATOM 714 C C . LEU A 1 91 ? -13.475 -8.775 9.701 1.00 91.62 91 LEU A C 1
ATOM 716 O O . LEU A 1 91 ? -13.618 -8.574 10.905 1.00 91.62 91 LEU A O 1
ATOM 720 N N . THR A 1 92 ? -12.448 -9.430 9.175 1.00 94.81 92 THR A N 1
ATOM 721 C CA . THR A 1 92 ? -11.356 -10.089 9.894 1.00 94.81 92 THR A CA 1
ATOM 722 C C . THR A 1 92 ? -10.040 -9.773 9.188 1.00 94.81 92 THR A C 1
ATOM 724 O O . THR A 1 92 ? -10.034 -9.457 7.994 1.00 94.81 92 THR A O 1
ATOM 727 N N . PHE A 1 93 ? -8.941 -9.808 9.936 1.00 96.44 93 PHE A N 1
ATOM 728 C CA . PHE A 1 93 ? -7.596 -9.787 9.379 1.00 96.44 93 PHE A CA 1
ATOM 729 C C . PHE A 1 93 ? -7.123 -11.231 9.302 1.00 96.44 93 PHE A C 1
ATOM 731 O O . PHE A 1 93 ? -6.985 -11.903 10.320 1.00 96.44 93 PHE A O 1
ATOM 738 N N . GLU A 1 94 ? -6.934 -11.717 8.085 1.00 94.94 94 GLU A N 1
ATOM 739 C CA . GLU A 1 94 ? -6.537 -13.096 7.825 1.00 94.94 94 GLU A CA 1
ATOM 740 C C . GLU A 1 94 ? -5.308 -13.079 6.935 1.00 94.94 94 GLU A C 1
ATOM 742 O O . GLU A 1 94 ? -5.341 -12.466 5.862 1.00 94.94 94 GLU A O 1
ATOM 747 N N . ASP A 1 95 ? -4.257 -13.769 7.373 1.00 94.75 95 ASP A N 1
ATOM 748 C CA . ASP A 1 95 ? -3.057 -13.952 6.571 1.00 94.75 95 ASP A CA 1
ATOM 749 C C . ASP A 1 95 ? -3.393 -14.661 5.267 1.00 94.75 95 ASP A C 1
ATOM 751 O O . ASP A 1 95 ? -4.040 -15.711 5.224 1.00 94.75 95 ASP A O 1
ATOM 755 N N . GLN A 1 96 ? -2.945 -14.062 4.175 1.00 96.50 96 GLN A N 1
ATOM 756 C CA . GLN A 1 96 ? -3.293 -14.518 2.847 1.00 96.50 96 GLN A CA 1
ATOM 757 C C . GLN A 1 96 ? -2.251 -15.526 2.347 1.00 96.50 96 GLN A C 1
ATOM 759 O O . GLN A 1 96 ? -1.079 -15.166 2.217 1.00 96.50 96 GLN A O 1
ATOM 764 N N . PRO A 1 97 ? -2.645 -16.769 1.990 1.00 96.31 97 PRO A N 1
ATOM 765 C CA . PRO A 1 97 ? -1.689 -17.823 1.635 1.00 96.31 97 PRO A CA 1
ATOM 766 C C . PRO A 1 97 ? -0.756 -17.472 0.472 1.00 96.31 97 PRO A C 1
ATOM 768 O O . PRO A 1 97 ? 0.376 -17.947 0.414 1.00 96.31 97 PRO A O 1
ATOM 771 N N . TRP A 1 98 ? -1.210 -16.636 -0.466 1.00 96.81 98 TRP A N 1
ATOM 772 C CA . TRP A 1 98 ? -0.383 -16.197 -1.591 1.00 96.81 98 TRP A CA 1
ATOM 773 C C . TRP A 1 98 ? 0.828 -15.380 -1.122 1.00 96.81 98 TRP A C 1
ATOM 775 O O . TRP A 1 98 ? 1.890 -15.477 -1.729 1.00 96.81 98 TRP A O 1
ATOM 785 N N . TYR A 1 99 ? 0.693 -14.617 -0.032 1.00 97.25 99 TYR A N 1
ATOM 786 C CA . TYR A 1 99 ? 1.717 -13.693 0.445 1.00 97.25 99 TYR A CA 1
ATOM 787 C C . TYR A 1 99 ? 2.956 -14.429 0.961 1.00 97.25 99 TYR A C 1
ATOM 789 O O . TYR A 1 99 ? 4.074 -14.037 0.651 1.00 97.25 99 TYR A O 1
ATOM 797 N N . SER A 1 100 ? 2.783 -15.553 1.661 1.00 94.19 100 SER A N 1
ATOM 798 C CA . SER A 1 100 ? 3.906 -16.366 2.154 1.00 94.19 100 SER A CA 1
ATOM 799 C C . SER A 1 100 ? 4.744 -17.006 1.039 1.00 94.19 100 SER A C 1
ATOM 801 O O . SER A 1 100 ? 5.858 -17.451 1.297 1.00 94.19 100 SER A O 1
ATOM 803 N N . ASN A 1 101 ? 4.216 -17.068 -0.188 1.00 95.25 101 ASN A N 1
ATOM 804 C CA . ASN A 1 101 ? 4.886 -17.670 -1.340 1.00 95.25 101 ASN A CA 1
ATOM 805 C C . ASN A 1 101 ? 5.599 -16.641 -2.233 1.00 95.25 101 ASN A C 1
ATOM 807 O O . ASN A 1 101 ? 6.248 -17.032 -3.204 1.00 95.25 101 ASN A O 1
ATOM 811 N N . VAL A 1 102 ? 5.475 -15.337 -1.952 1.00 96.38 102 VAL A N 1
ATOM 812 C CA . VAL A 1 102 ? 6.123 -14.307 -2.775 1.00 96.38 102 VAL A CA 1
ATOM 813 C C . VAL A 1 102 ? 7.603 -14.159 -2.400 1.00 96.38 102 VAL A C 1
ATOM 815 O O . VAL A 1 102 ? 7.943 -14.211 -1.215 1.00 96.38 102 VAL A O 1
ATOM 818 N N . PRO A 1 103 ? 8.505 -13.918 -3.369 1.00 96.88 103 PRO A N 1
ATOM 819 C CA . PRO A 1 103 ? 9.926 -13.666 -3.112 1.00 96.88 103 PRO A CA 1
ATOM 820 C C . PRO A 1 103 ? 10.146 -12.244 -2.559 1.00 96.88 103 PRO A C 1
ATOM 822 O O . PRO A 1 103 ? 10.821 -11.411 -3.162 1.00 96.88 103 PRO A O 1
ATOM 825 N N . LEU A 1 104 ? 9.538 -11.934 -1.408 1.00 96.62 104 LEU A N 1
ATOM 826 C CA . LEU A 1 104 ? 9.440 -10.571 -0.884 1.00 96.62 104 LEU A CA 1
ATOM 827 C C . LEU A 1 104 ? 10.805 -9.939 -0.608 1.00 96.62 104 LEU A C 1
ATOM 829 O O . LEU A 1 104 ? 11.008 -8.773 -0.928 1.00 96.62 104 LEU A O 1
ATOM 833 N N . GLN A 1 105 ? 11.740 -10.706 -0.043 1.00 97.12 105 GLN A N 1
ATOM 834 C CA . GLN A 1 105 ? 13.093 -10.227 0.238 1.00 97.12 105 GLN A CA 1
ATOM 835 C C . GLN A 1 105 ? 13.833 -9.834 -1.035 1.00 97.12 105 GLN A C 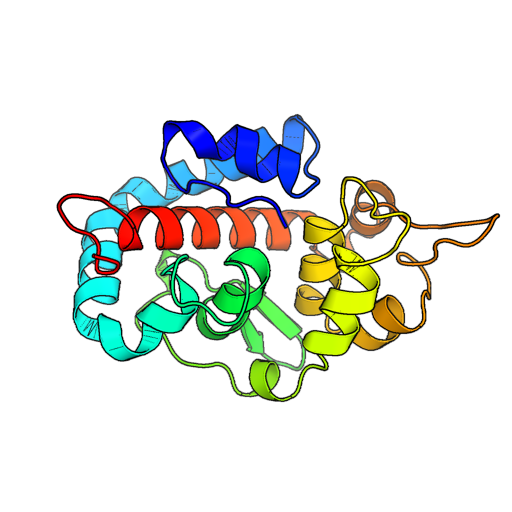1
ATOM 837 O O . GLN A 1 105 ? 14.467 -8.785 -1.065 1.00 97.12 105 GLN A O 1
ATOM 842 N N . GLU A 1 106 ? 13.753 -10.660 -2.074 1.00 97.69 106 GLU A N 1
ATOM 843 C CA . GLU A 1 106 ? 14.409 -10.395 -3.351 1.00 97.69 106 GLU A CA 1
ATOM 844 C C . GLU A 1 106 ? 13.782 -9.176 -4.027 1.00 97.69 106 GLU A C 1
ATOM 846 O O . GLU A 1 106 ? 14.489 -8.230 -4.366 1.00 97.69 106 GLU A O 1
ATOM 851 N N . LEU A 1 107 ? 12.447 -9.122 -4.086 1.00 97.19 107 LEU A N 1
ATOM 852 C CA . LEU A 1 107 ? 11.726 -7.965 -4.605 1.00 97.19 107 LEU A CA 1
ATOM 853 C C . LEU A 1 107 ? 12.089 -6.680 -3.847 1.00 97.19 107 LEU A C 1
ATOM 855 O O . LEU A 1 107 ? 12.365 -5.652 -4.461 1.00 97.19 107 LEU A O 1
ATOM 859 N N . TYR A 1 108 ? 12.096 -6.715 -2.514 1.00 96.50 108 TYR A N 1
ATOM 860 C CA . TYR A 1 108 ? 12.435 -5.556 -1.693 1.00 96.50 108 TYR A CA 1
ATOM 861 C C . TYR A 1 108 ? 13.889 -5.122 -1.913 1.00 96.50 108 TYR A C 1
ATOM 863 O O . TYR A 1 108 ? 14.155 -3.927 -2.048 1.00 96.50 108 TYR A O 1
ATOM 871 N N . THR A 1 109 ? 14.825 -6.067 -2.012 1.00 96.19 109 THR A N 1
ATOM 872 C CA . THR A 1 109 ? 16.227 -5.772 -2.325 1.00 96.19 109 THR A CA 1
ATOM 873 C C . THR A 1 109 ? 16.356 -5.088 -3.686 1.00 96.19 109 THR A C 1
ATOM 875 O O . THR A 1 109 ? 16.914 -3.992 -3.767 1.00 96.19 109 THR A O 1
ATOM 878 N N . GLU A 1 110 ? 15.776 -5.674 -4.733 1.00 95.31 110 GLU A N 1
ATOM 879 C CA . GLU A 1 110 ? 15.873 -5.156 -6.099 1.00 95.31 110 GLU A CA 1
ATOM 880 C C . GLU A 1 110 ? 15.166 -3.810 -6.270 1.00 95.31 110 GLU A C 1
ATOM 882 O O . GLU A 1 110 ? 15.616 -2.936 -7.015 1.00 95.31 110 GLU A O 1
ATOM 887 N N . ILE A 1 111 ? 14.061 -3.585 -5.563 1.00 94.88 111 ILE A N 1
ATOM 888 C CA . ILE A 1 111 ? 13.246 -2.387 -5.749 1.00 94.88 111 ILE A CA 1
ATOM 889 C C . ILE A 1 111 ? 13.645 -1.270 -4.782 1.00 94.88 111 ILE A C 1
ATOM 891 O O . ILE A 1 111 ? 13.955 -0.162 -5.227 1.00 94.88 111 ILE A O 1
ATOM 895 N N . GLU A 1 112 ? 13.657 -1.547 -3.480 1.00 94.62 112 GLU A N 1
ATOM 896 C CA . GLU A 1 112 ? 13.806 -0.545 -2.417 1.00 94.62 112 GLU A CA 1
ATOM 897 C C . GLU A 1 112 ? 15.248 -0.326 -1.981 1.00 94.62 112 GLU A C 1
ATOM 899 O O . GLU A 1 112 ? 15.591 0.791 -1.588 1.00 94.62 112 GLU A O 1
ATOM 904 N N . LEU A 1 113 ? 16.077 -1.372 -2.019 1.00 94.94 113 LEU A N 1
ATOM 905 C CA . LEU A 1 113 ? 17.472 -1.313 -1.568 1.00 94.94 113 LEU A CA 1
ATOM 906 C C . LEU A 1 113 ? 18.475 -1.144 -2.709 1.00 94.94 113 LEU A C 1
ATOM 908 O O . LEU A 1 113 ? 19.682 -1.140 -2.472 1.00 94.94 113 LEU A O 1
ATOM 912 N N . ALA A 1 114 ? 17.993 -0.966 -3.935 1.00 92.81 114 ALA A N 1
ATOM 913 C CA . ALA A 1 114 ? 18.856 -0.722 -5.072 1.00 92.81 114 ALA A CA 1
ATOM 914 C C . ALA A 1 114 ? 19.727 0.524 -4.898 1.00 92.81 114 ALA A C 1
ATOM 916 O O . ALA A 1 114 ? 19.261 1.567 -4.433 1.00 92.81 114 ALA A O 1
ATOM 917 N N . GLU A 1 115 ? 20.969 0.437 -5.384 1.00 91.00 115 GLU A N 1
ATOM 918 C CA . GLU A 1 115 ? 21.958 1.523 -5.336 1.00 91.00 115 GLU A CA 1
ATOM 919 C C . GLU A 1 115 ? 21.391 2.842 -5.887 1.00 91.00 115 GLU A C 1
ATOM 921 O O . GLU A 1 115 ? 21.584 3.913 -5.315 1.00 91.00 115 GLU A O 1
ATOM 926 N N . LYS A 1 116 ? 20.621 2.750 -6.977 1.00 89.56 116 LYS A N 1
ATOM 927 C CA . LYS A 1 116 ? 19.879 3.863 -7.578 1.00 89.56 116 LYS A CA 1
ATOM 928 C C . LYS A 1 116 ? 18.380 3.658 -7.399 1.00 89.56 116 LYS A C 1
ATOM 930 O O . LYS A 1 116 ? 17.654 3.421 -8.365 1.00 89.56 116 LYS A O 1
ATOM 935 N N . ARG A 1 117 ? 17.922 3.725 -6.148 1.00 92.12 117 ARG A N 1
ATOM 936 C CA . ARG A 1 117 ? 16.497 3.655 -5.809 1.00 92.12 117 ARG A CA 1
ATOM 937 C C . ARG A 1 117 ? 15.723 4.765 -6.528 1.00 92.12 117 ARG A C 1
ATOM 939 O O . ARG A 1 117 ? 16.006 5.947 -6.344 1.00 92.12 117 ARG A O 1
ATOM 946 N N . ALA A 1 118 ? 14.721 4.378 -7.311 1.00 93.00 118 ALA A N 1
ATOM 947 C CA . ALA A 1 118 ? 13.813 5.318 -7.958 1.00 93.00 118 ALA A CA 1
ATOM 948 C C . ALA A 1 118 ? 12.888 6.010 -6.939 1.00 93.00 118 ALA A C 1
ATOM 950 O O . ALA A 1 118 ? 12.609 5.474 -5.863 1.00 93.00 118 ALA A O 1
ATOM 951 N N . GLU A 1 119 ? 12.379 7.194 -7.284 1.00 93.81 119 GLU A N 1
ATOM 952 C CA . GLU A 1 119 ? 11.459 7.946 -6.418 1.00 93.81 119 GLU A CA 1
ATOM 953 C C . GLU A 1 119 ? 10.156 7.176 -6.163 1.00 93.81 119 GLU A C 1
ATOM 955 O O . GLU A 1 119 ? 9.659 7.162 -5.038 1.00 93.81 119 GLU A O 1
ATOM 960 N N . ASP A 1 120 ? 9.667 6.449 -7.169 1.00 95.88 120 ASP A N 1
ATOM 961 C CA . ASP A 1 120 ? 8.474 5.605 -7.120 1.00 95.88 120 ASP A CA 1
ATOM 962 C C . ASP A 1 120 ? 8.753 4.123 -6.834 1.00 95.88 120 ASP A C 1
ATOM 964 O O . ASP A 1 120 ? 7.913 3.272 -7.122 1.00 95.88 120 ASP A O 1
ATOM 968 N N . ALA A 1 121 ? 9.900 3.803 -6.219 1.00 96.25 121 ALA A N 1
ATOM 969 C CA . ALA A 1 121 ? 10.260 2.438 -5.819 1.00 96.25 121 ALA A CA 1
ATOM 970 C C . ALA A 1 121 ? 9.163 1.726 -5.023 1.00 96.25 121 ALA A C 1
ATOM 972 O O . ALA A 1 121 ? 8.734 0.650 -5.429 1.00 96.25 121 ALA A O 1
ATOM 973 N N . THR A 1 122 ? 8.648 2.337 -3.955 1.00 97.75 122 THR A N 1
ATOM 974 C CA . THR A 1 122 ? 7.613 1.703 -3.123 1.00 97.75 122 THR A CA 1
ATOM 975 C C . THR A 1 122 ? 6.329 1.461 -3.891 1.00 97.75 122 THR A C 1
ATOM 977 O O . THR A 1 122 ? 5.794 0.354 -3.870 1.00 97.75 122 THR A O 1
ATOM 980 N N . LEU A 1 123 ? 5.855 2.466 -4.623 1.00 97.94 123 LEU A N 1
ATOM 981 C CA . LEU A 1 123 ? 4.667 2.342 -5.451 1.00 97.94 123 LEU A CA 1
ATOM 982 C C . LEU A 1 123 ? 4.829 1.250 -6.519 1.00 97.94 123 LEU A C 1
ATOM 984 O O . LEU A 1 123 ? 3.921 0.441 -6.702 1.00 97.94 123 LEU A O 1
ATOM 988 N N . MET A 1 124 ? 5.981 1.174 -7.186 1.00 97.56 124 MET A N 1
ATOM 989 C CA . MET A 1 124 ? 6.271 0.159 -8.203 1.00 97.56 124 MET A CA 1
ATOM 990 C C . MET A 1 124 ? 6.426 -1.249 -7.615 1.00 97.56 124 MET A C 1
ATOM 992 O O . MET A 1 124 ? 5.931 -2.199 -8.221 1.00 97.56 124 MET A O 1
ATOM 996 N N . GLY A 1 125 ? 7.065 -1.398 -6.453 1.00 97.88 125 GLY A N 1
ATOM 997 C CA . GLY A 1 125 ? 7.221 -2.683 -5.763 1.00 97.88 125 GLY A CA 1
ATOM 998 C C . GLY A 1 125 ? 5.882 -3.239 -5.284 1.00 97.88 125 GLY A C 1
ATOM 999 O O . GLY A 1 125 ? 5.523 -4.372 -5.599 1.00 97.88 125 GLY A O 1
ATOM 1000 N N . VAL A 1 126 ? 5.072 -2.401 -4.632 1.00 98.50 126 VAL A N 1
ATOM 1001 C CA . VAL A 1 126 ? 3.696 -2.756 -4.253 1.00 98.50 126 VAL A CA 1
ATOM 1002 C C . VAL A 1 126 ? 2.851 -3.075 -5.484 1.00 98.50 126 VAL A C 1
ATOM 1004 O O . VAL A 1 126 ? 2.073 -4.024 -5.470 1.00 98.50 126 VAL A O 1
ATOM 1007 N N . SER A 1 127 ? 3.018 -2.334 -6.582 1.00 98.25 127 SER A N 1
ATOM 1008 C CA . SER A 1 127 ? 2.281 -2.614 -7.818 1.00 98.25 127 SER A CA 1
ATOM 1009 C C . SER A 1 127 ? 2.656 -3.954 -8.447 1.00 98.25 127 SER A C 1
ATOM 1011 O O . SER A 1 127 ? 1.784 -4.608 -9.012 1.00 98.25 127 SER A O 1
ATOM 1013 N N . ALA A 1 128 ? 3.917 -4.387 -8.341 1.00 97.88 128 ALA A N 1
ATOM 1014 C CA . ALA A 1 128 ? 4.332 -5.716 -8.788 1.00 97.88 128 ALA A CA 1
ATOM 1015 C C . ALA A 1 128 ? 3.593 -6.808 -8.005 1.00 97.88 128 ALA A C 1
ATOM 1017 O O . ALA A 1 128 ? 3.040 -7.727 -8.607 1.00 97.88 128 ALA A O 1
ATOM 1018 N N . LEU A 1 129 ? 3.490 -6.645 -6.681 1.00 98.44 129 LEU A N 1
ATOM 1019 C CA . LEU A 1 129 ? 2.729 -7.548 -5.818 1.00 98.44 129 LEU A CA 1
ATOM 1020 C C . LEU A 1 129 ? 1.229 -7.499 -6.134 1.00 98.44 129 LEU A C 1
ATOM 1022 O O . LEU A 1 129 ? 0.604 -8.542 -6.250 1.00 98.44 129 LEU A O 1
ATOM 1026 N N . LEU A 1 130 ? 0.623 -6.332 -6.348 1.00 98.25 130 LEU A N 1
ATOM 1027 C CA . LEU A 1 130 ? -0.804 -6.253 -6.698 1.00 98.25 130 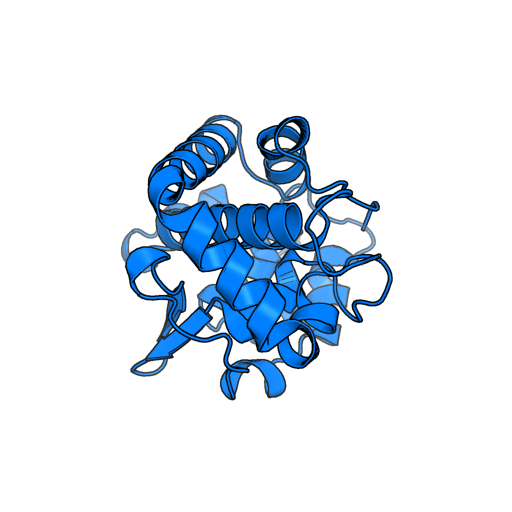LEU A CA 1
ATOM 1028 C C . LEU A 1 130 ? -1.131 -6.882 -8.063 1.00 98.25 130 LEU A C 1
ATOM 1030 O O . LEU A 1 130 ? -2.255 -7.328 -8.277 1.00 98.25 130 LEU A O 1
ATOM 1034 N N . LEU A 1 131 ? -0.168 -6.919 -8.985 1.00 97.25 131 LEU A N 1
ATOM 1035 C CA . LEU A 1 131 ? -0.348 -7.468 -10.331 1.00 97.25 131 LEU A CA 1
ATOM 1036 C C . LEU A 1 131 ? 0.100 -8.926 -10.477 1.00 97.25 131 LEU A C 1
ATOM 1038 O O . LEU A 1 131 ? -0.046 -9.468 -11.571 1.00 97.25 131 LEU A O 1
ATOM 1042 N N . SER A 1 132 ? 0.639 -9.543 -9.422 1.00 97.25 132 SER A N 1
ATOM 1043 C CA . SER A 1 132 ? 1.303 -10.854 -9.491 1.00 97.25 132 SER A CA 1
ATOM 1044 C C . SER A 1 132 ? 2.425 -10.884 -10.548 1.00 97.25 132 SER A C 1
ATOM 1046 O O . SER A 1 132 ? 2.510 -11.800 -11.366 1.00 97.25 132 SER A O 1
ATOM 1048 N N . ARG A 1 133 ? 3.238 -9.817 -10.594 1.00 96.75 133 ARG A N 1
ATOM 1049 C CA . ARG A 1 133 ? 4.348 -9.608 -11.546 1.00 96.75 133 ARG A CA 1
ATOM 1050 C C . ARG A 1 133 ? 5.691 -9.409 -10.837 1.00 96.75 133 ARG A C 1
ATOM 1052 O O . ARG A 1 133 ? 6.525 -8.622 -11.271 1.00 96.75 133 ARG A O 1
ATOM 1059 N N . GLU A 1 134 ? 5.900 -10.100 -9.725 1.00 97.69 134 GLU A N 1
ATOM 1060 C CA . GLU A 1 134 ? 7.127 -10.012 -8.929 1.00 97.69 134 GLU A CA 1
ATOM 1061 C C . GLU A 1 134 ? 8.352 -10.459 -9.721 1.00 97.69 134 GLU A C 1
ATOM 1063 O O . GLU A 1 134 ? 9.370 -9.780 -9.665 1.00 97.69 134 GLU A O 1
ATOM 1068 N N . ALA A 1 135 ? 8.238 -11.541 -10.502 1.00 97.25 135 ALA A N 1
ATOM 1069 C CA . ALA A 1 135 ? 9.324 -12.024 -11.357 1.00 97.25 135 ALA A CA 1
ATOM 1070 C C . ALA A 1 135 ? 9.768 -10.949 -12.360 1.00 97.25 135 ALA A C 1
ATOM 1072 O O . ALA A 1 135 ? 10.952 -10.655 -12.463 1.00 97.25 135 ALA A O 1
ATOM 1073 N N . ASP A 1 136 ? 8.818 -10.267 -13.011 1.00 95.31 136 ASP A N 1
ATOM 1074 C CA . ASP A 1 136 ? 9.142 -9.163 -13.918 1.00 95.31 136 ASP A CA 1
ATOM 1075 C C . ASP A 1 136 ? 9.854 -8.010 -13.204 1.00 95.31 136 ASP A C 1
ATOM 1077 O O . ASP A 1 136 ? 10.723 -7.360 -13.784 1.00 95.31 136 ASP A O 1
ATOM 1081 N N . ALA A 1 137 ? 9.473 -7.728 -11.958 1.00 95.81 137 ALA A N 1
ATOM 1082 C CA . ALA A 1 137 ? 10.084 -6.674 -11.165 1.00 95.81 137 ALA A CA 1
ATOM 1083 C C . ALA A 1 137 ? 11.508 -7.026 -10.709 1.00 95.81 137 ALA A C 1
ATOM 1085 O O . ALA A 1 137 ? 12.381 -6.163 -10.768 1.00 95.81 137 ALA A O 1
ATOM 1086 N N . ILE A 1 138 ? 11.736 -8.280 -10.313 1.00 96.50 138 ILE A N 1
ATOM 1087 C CA . ILE A 1 138 ? 13.038 -8.817 -9.896 1.00 96.50 138 ILE A CA 1
ATOM 1088 C C . ILE A 1 138 ? 13.996 -8.911 -11.087 1.00 96.50 138 ILE A C 1
ATOM 1090 O O . ILE A 1 138 ? 15.124 -8.436 -11.021 1.00 96.50 138 ILE A O 1
ATOM 1094 N N . GLU A 1 139 ? 13.534 -9.453 -12.213 1.00 94.88 139 GLU A N 1
ATOM 1095 C CA . GLU A 1 139 ? 14.343 -9.613 -13.428 1.00 94.88 139 GLU A CA 1
ATOM 1096 C C . GLU A 1 139 ? 14.593 -8.281 -14.160 1.00 94.88 139 GLU A C 1
ATOM 1098 O O . GLU A 1 139 ? 15.385 -8.211 -15.102 1.00 94.88 139 GLU A O 1
ATOM 1103 N N . GLY A 1 140 ? 13.915 -7.201 -13.755 1.00 92.25 140 GLY A N 1
ATOM 1104 C CA . GLY A 1 140 ? 14.003 -5.905 -14.422 1.00 92.25 140 GLY A CA 1
ATOM 1105 C C . GLY A 1 140 ? 13.343 -5.896 -15.806 1.00 92.25 140 GLY A C 1
ATOM 1106 O O . GLY A 1 140 ? 13.753 -5.133 -16.692 1.00 92.25 140 GLY A O 1
ATOM 1107 N N . ASN A 1 141 ? 12.311 -6.718 -16.005 1.00 92.31 141 ASN A N 1
ATOM 1108 C CA . ASN A 1 141 ? 11.460 -6.701 -17.190 1.00 92.31 141 ASN A CA 1
ATOM 1109 C C . ASN A 1 141 ? 10.528 -5.481 -17.168 1.00 92.31 141 ASN A C 1
ATOM 1111 O O . ASN A 1 141 ? 10.270 -4.856 -16.141 1.00 92.31 141 ASN A O 1
ATOM 1115 N N . SER A 1 142 ? 9.998 -5.095 -18.329 1.00 88.69 142 SER A N 1
ATOM 1116 C CA . SER A 1 142 ? 9.104 -3.935 -18.425 1.00 88.69 142 SER A CA 1
ATOM 1117 C C . SER A 1 142 ? 7.796 -4.137 -17.631 1.00 88.69 142 SER A C 1
ATOM 1119 O O . SER A 1 142 ? 7.179 -5.195 -17.756 1.00 88.69 142 SER A O 1
ATOM 1121 N N . PRO A 1 143 ? 7.287 -3.132 -16.884 1.00 90.88 143 PRO A N 1
ATOM 1122 C CA . PRO A 1 143 ? 7.777 -1.759 -16.757 1.00 90.88 143 PRO A CA 1
ATOM 1123 C C . PRO A 1 143 ? 8.868 -1.518 -15.705 1.00 90.88 143 PRO A C 1
ATOM 1125 O O . PRO A 1 143 ? 9.296 -0.381 -15.594 1.00 90.88 143 PRO A O 1
ATOM 1128 N N . TRP A 1 144 ? 9.372 -2.514 -14.984 1.00 93.19 144 TRP A N 1
ATOM 1129 C CA . TRP A 1 144 ? 10.411 -2.364 -13.948 1.00 93.19 144 TRP A CA 1
ATOM 1130 C C . TRP A 1 144 ? 11.854 -2.313 -14.480 1.00 93.19 144 TRP A C 1
ATOM 1132 O O . TRP A 1 144 ? 12.812 -2.317 -13.712 1.00 93.19 144 TRP A O 1
ATOM 1142 N N . SER A 1 145 ? 12.041 -2.202 -15.796 1.00 89.94 145 SER A N 1
ATOM 1143 C CA . SER A 1 145 ? 13.378 -2.107 -16.386 1.00 89.94 145 SER A CA 1
ATOM 1144 C C . SER A 1 145 ? 14.075 -0.772 -16.112 1.00 89.94 145 SER A C 1
ATOM 1146 O O . SER A 1 145 ? 13.544 0.294 -16.445 1.00 89.94 145 SER A O 1
ATOM 1148 N N . ARG A 1 146 ? 15.299 -0.846 -15.568 1.00 83.00 146 ARG A N 1
ATOM 1149 C CA . ARG A 1 146 ? 16.182 0.293 -15.231 1.00 83.00 146 ARG A CA 1
ATOM 1150 C C . ARG A 1 146 ? 17.350 0.505 -16.202 1.00 83.00 146 ARG A C 1
ATOM 1152 O O . ARG A 1 146 ? 18.240 1.305 -15.926 1.00 83.00 146 ARG A O 1
ATOM 1159 N N . ASN A 1 147 ? 17.389 -0.232 -17.311 1.00 82.81 147 ASN A N 1
ATOM 1160 C CA . ASN A 1 147 ? 18.463 -0.118 -18.301 1.00 82.81 147 ASN A CA 1
ATOM 1161 C C . ASN A 1 147 ? 18.428 1.237 -19.052 1.00 82.81 147 ASN A C 1
ATOM 1163 O O . ASN A 1 147 ? 17.553 2.069 -18.825 1.00 82.81 147 ASN A O 1
ATOM 1167 N N . LEU A 1 148 ? 19.385 1.479 -19.959 1.00 69.75 148 LEU A N 1
ATOM 1168 C CA . LEU A 1 148 ? 19.492 2.732 -20.737 1.00 69.75 148 LEU A CA 1
ATOM 1169 C C . LEU A 1 148 ? 18.231 3.073 -21.558 1.00 69.75 148 LEU A C 1
ATOM 1171 O O . LEU A 1 148 ? 18.005 4.239 -21.869 1.00 69.75 148 LEU A O 1
ATOM 1175 N N . MET A 1 149 ? 17.397 2.079 -21.882 1.00 72.56 149 MET A N 1
ATOM 1176 C CA . MET A 1 149 ? 16.092 2.253 -22.537 1.00 72.56 149 MET A CA 1
ATOM 1177 C C . MET A 1 149 ? 14.922 2.120 -21.544 1.00 72.56 149 MET A C 1
ATOM 1179 O O . MET A 1 149 ? 13.794 1.812 -21.931 1.00 72.56 149 MET A O 1
ATOM 1183 N N . GLY A 1 150 ? 15.206 2.337 -20.258 1.00 69.75 150 GLY A N 1
ATOM 1184 C CA . GLY A 1 150 ? 14.387 1.943 -19.124 1.00 69.75 150 GLY A CA 1
ATOM 1185 C C . GLY A 1 150 ? 12.927 2.365 -19.228 1.00 69.75 150 GLY A C 1
ATOM 1186 O O . GLY A 1 150 ? 12.557 3.493 -19.580 1.00 69.75 150 GLY A O 1
ATOM 1187 N N . THR A 1 151 ? 12.058 1.426 -18.882 1.00 80.69 151 THR A N 1
ATOM 1188 C CA . THR A 1 151 ? 10.612 1.641 -18.839 1.00 80.69 151 THR A CA 1
ATOM 1189 C C . THR A 1 151 ? 10.102 1.940 -17.438 1.00 80.69 151 THR A C 1
ATOM 1191 O O . THR A 1 151 ? 8.899 2.149 -17.304 1.00 80.69 151 THR A O 1
ATOM 1194 N N . 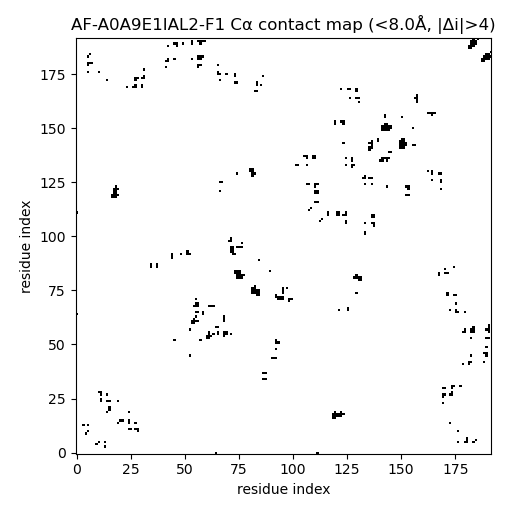TRP A 1 152 ? 10.994 2.002 -16.441 1.00 90.38 152 TRP A N 1
ATOM 1195 C CA . TRP A 1 152 ? 10.665 2.308 -15.053 1.00 90.38 152 TRP A CA 1
ATOM 1196 C C . TRP A 1 152 ? 9.803 3.562 -14.944 1.00 90.38 152 TRP A C 1
ATOM 1198 O O . TRP A 1 152 ? 10.273 4.663 -15.230 1.00 90.38 152 TRP A O 1
ATOM 1208 N N . SER A 1 153 ? 8.534 3.388 -14.576 1.00 89.19 153 SER A N 1
ATOM 1209 C CA . SER A 1 153 ? 7.622 4.479 -14.235 1.00 89.19 153 SER A CA 1
ATOM 1210 C C . SER A 1 153 ? 6.246 3.931 -13.878 1.00 89.19 153 SER A C 1
ATOM 1212 O O . SER A 1 153 ? 5.591 3.295 -14.716 1.00 89.19 153 SER A O 1
ATOM 1214 N N . PHE A 1 154 ? 5.729 4.304 -12.709 1.00 92.38 154 PHE A N 1
ATOM 1215 C CA . PHE A 1 154 ? 4.324 4.062 -12.396 1.00 92.38 154 PHE A CA 1
ATOM 1216 C C . PHE A 1 154 ? 3.390 4.780 -13.382 1.00 92.38 154 PHE A C 1
ATOM 1218 O O . PHE A 1 154 ? 2.355 4.247 -13.782 1.00 92.38 154 PHE A O 1
ATOM 1225 N N . ALA A 1 155 ? 3.783 5.962 -13.872 1.00 90.38 155 ALA A N 1
ATOM 1226 C CA . ALA A 1 155 ? 3.026 6.692 -14.885 1.00 90.38 155 ALA A CA 1
ATOM 1227 C C . ALA A 1 155 ? 2.927 5.940 -16.225 1.00 90.38 155 ALA A C 1
ATOM 1229 O O . ALA A 1 155 ? 1.964 6.151 -16.959 1.00 90.38 155 ALA A O 1
ATOM 1230 N N . LYS A 1 156 ? 3.885 5.062 -16.558 1.00 88.00 156 LYS A N 1
ATOM 1231 C CA . LYS A 1 156 ? 3.769 4.140 -17.702 1.00 88.00 156 LYS A CA 1
ATOM 1232 C C . LYS A 1 156 ? 2.899 2.936 -17.347 1.00 88.00 156 LYS A C 1
ATOM 1234 O O . LYS A 1 156 ? 2.023 2.593 -18.134 1.00 88.00 156 LYS A O 1
ATOM 1239 N N . LEU A 1 157 ? 3.090 2.349 -16.164 1.00 90.06 157 LEU A N 1
ATOM 1240 C CA . LEU A 1 157 ? 2.312 1.197 -15.702 1.00 90.06 157 LEU A CA 1
ATOM 1241 C C . LEU A 1 157 ? 0.800 1.498 -15.667 1.00 90.06 157 LEU A C 1
ATOM 1243 O O . LEU A 1 157 ? 0.003 0.705 -16.163 1.00 90.06 157 LEU A O 1
ATOM 1247 N N . LYS A 1 158 ? 0.399 2.684 -15.186 1.00 91.25 158 LYS A N 1
ATOM 1248 C CA . LYS A 1 158 ? -1.015 3.094 -15.099 1.00 91.25 158 LYS A CA 1
ATOM 1249 C C . LYS A 1 158 ? -1.686 3.407 -16.444 1.00 91.25 158 LYS A C 1
ATOM 1251 O O . LYS A 1 158 ? -2.893 3.634 -16.464 1.00 91.25 158 LYS A O 1
ATOM 1256 N N . LYS A 1 159 ? -0.938 3.447 -17.558 1.00 88.12 159 LYS A N 1
ATOM 1257 C CA . LYS A 1 159 ? -1.501 3.706 -18.899 1.00 88.12 159 LYS A CA 1
ATOM 1258 C C . LYS A 1 159 ? -2.238 2.514 -19.485 1.00 88.12 159 LYS A C 1
ATOM 1260 O O . LYS A 1 159 ? -3.031 2.729 -20.394 1.00 88.12 159 LYS A O 1
ATOM 1265 N N . ASP A 1 160 ? -1.988 1.295 -19.010 1.00 84.88 160 ASP A N 1
ATOM 1266 C CA . ASP A 1 160 ? -2.779 0.140 -19.428 1.00 84.88 160 ASP A CA 1
ATOM 1267 C C . ASP A 1 160 ? -4.075 0.076 -18.600 1.00 84.88 160 ASP A C 1
ATOM 1269 O O . ASP A 1 160 ? -4.038 -0.347 -17.436 1.00 84.88 160 ASP A O 1
ATOM 1273 N N . PRO A 1 161 ? -5.236 0.457 -19.172 1.00 79.50 161 PRO A N 1
ATOM 1274 C CA . PRO A 1 161 ? -6.495 0.473 -18.437 1.00 79.50 161 PRO A CA 1
ATOM 1275 C C . PRO A 1 161 ? -6.946 -0.929 -18.009 1.00 79.50 161 PRO A C 1
ATOM 1277 O O . PRO A 1 161 ? -7.768 -1.046 -17.102 1.00 79.50 161 PRO A O 1
ATOM 1280 N N . LYS A 1 162 ? -6.417 -2.001 -18.618 1.00 83.62 162 LYS A N 1
ATOM 1281 C CA . LYS A 1 162 ? -6.799 -3.383 -18.291 1.00 83.62 162 LYS A CA 1
ATOM 1282 C C . LYS A 1 162 ? -6.258 -3.841 -16.941 1.00 83.62 162 LYS A C 1
ATOM 1284 O O . LYS A 1 162 ? -6.803 -4.776 -16.361 1.00 83.62 162 LYS A O 1
ATOM 1289 N N . THR A 1 163 ? -5.208 -3.191 -16.444 1.00 87.19 163 THR A N 1
ATOM 1290 C CA . THR A 1 163 ? -4.590 -3.546 -15.162 1.00 87.19 163 THR A CA 1
ATOM 1291 C C . THR A 1 163 ? -5.423 -3.089 -13.968 1.00 87.19 163 THR A C 1
ATOM 1293 O O . THR A 1 163 ? -5.356 -3.703 -12.910 1.00 87.19 163 THR A O 1
ATOM 1296 N N . GLY A 1 164 ? -6.182 -1.991 -14.102 1.00 93.75 164 GLY A N 1
ATOM 1297 C CA . GLY A 1 164 ? -6.866 -1.351 -12.971 1.00 93.75 164 GLY A CA 1
ATOM 1298 C C . GLY A 1 164 ? -5.919 -0.862 -11.861 1.00 93.75 164 GLY A C 1
ATOM 1299 O O . GLY A 1 164 ? -6.383 -0.482 -10.786 1.00 93.75 164 GLY A O 1
ATOM 1300 N N . ILE A 1 165 ? -4.602 -0.850 -12.107 1.00 96.44 165 ILE A N 1
ATOM 1301 C CA . ILE A 1 165 ? -3.580 -0.689 -11.066 1.00 96.44 165 ILE A CA 1
ATOM 1302 C C . ILE A 1 165 ? -3.623 0.676 -10.385 1.00 96.44 165 ILE A C 1
ATOM 1304 O O . ILE A 1 165 ? -3.334 0.783 -9.197 1.00 96.44 165 ILE A O 1
ATOM 1308 N N . HIS A 1 166 ? -4.040 1.719 -11.108 1.00 96.75 166 HIS A N 1
ATOM 1309 C CA . HIS A 1 166 ? -4.203 3.057 -10.542 1.00 96.75 166 HIS A CA 1
ATOM 1310 C C . HIS A 1 166 ? -5.219 3.044 -9.393 1.00 96.75 166 HIS A C 1
ATOM 1312 O O . HIS A 1 166 ? -4.912 3.492 -8.294 1.00 96.75 166 HIS A O 1
ATOM 1318 N N . GLN A 1 167 ? -6.406 2.473 -9.608 1.00 97.19 167 GLN A N 1
ATOM 1319 C CA . GLN A 1 167 ? -7.407 2.413 -8.546 1.00 97.19 167 GLN A CA 1
ATOM 1320 C C . GLN A 1 167 ? -6.984 1.442 -7.440 1.00 97.19 167 GLN A C 1
ATOM 1322 O O . GLN A 1 167 ? -7.112 1.774 -6.268 1.00 97.19 167 GLN A O 1
ATOM 1327 N N . ALA A 1 168 ? -6.417 0.283 -7.797 1.00 97.81 168 ALA A N 1
ATOM 1328 C CA . ALA A 1 168 ? -5.963 -0.698 -6.813 1.00 97.81 168 ALA A CA 1
ATOM 1329 C C . ALA A 1 168 ? -4.900 -0.124 -5.861 1.00 97.81 168 ALA A C 1
ATOM 1331 O O . ALA A 1 168 ? -4.957 -0.353 -4.660 1.00 97.81 168 ALA A O 1
ATOM 1332 N N . THR A 1 169 ? -3.957 0.670 -6.367 1.00 98.25 169 THR A N 1
ATOM 1333 C CA . THR A 1 169 ? -2.948 1.329 -5.523 1.00 98.25 169 THR A CA 1
ATOM 1334 C C . THR A 1 169 ? -3.559 2.422 -4.643 1.00 98.25 169 THR A C 1
ATOM 1336 O O . THR A 1 169 ? -3.235 2.471 -3.461 1.00 98.25 169 THR A O 1
ATOM 1339 N N . ILE A 1 170 ? -4.490 3.241 -5.146 1.00 98.38 170 ILE A N 1
ATOM 1340 C CA . ILE A 1 170 ? -5.234 4.213 -4.317 1.00 98.38 170 ILE A CA 1
ATOM 1341 C C . ILE A 1 170 ? -5.979 3.502 -3.176 1.00 98.38 170 ILE A C 1
ATOM 1343 O O . ILE A 1 170 ? -5.849 3.883 -2.009 1.00 98.38 170 ILE A O 1
ATOM 1347 N N . ASP A 1 171 ? -6.734 2.451 -3.497 1.00 98.31 171 ASP A N 1
ATOM 1348 C CA . ASP A 1 171 ? -7.504 1.679 -2.518 1.00 98.31 171 ASP A CA 1
ATOM 1349 C C . ASP A 1 171 ? -6.574 1.033 -1.482 1.00 98.31 171 ASP A C 1
ATOM 1351 O O . ASP A 1 171 ? -6.827 1.108 -0.281 1.00 98.31 171 ASP A O 1
ATOM 1355 N N . TYR A 1 172 ? -5.462 0.450 -1.937 1.00 98.75 172 TYR A N 1
ATOM 1356 C CA . TYR A 1 172 ? -4.492 -0.203 -1.066 1.00 98.75 172 TYR A CA 1
ATOM 1357 C C . TYR A 1 172 ? -3.818 0.784 -0.114 1.00 98.75 172 TYR A C 1
ATOM 1359 O O . TYR A 1 172 ? -3.879 0.611 1.100 1.00 98.75 172 TYR A O 1
ATOM 1367 N N . PHE A 1 173 ? -3.182 1.829 -0.648 1.00 98.69 173 PHE A N 1
ATOM 1368 C CA . PHE A 1 173 ? -2.396 2.758 0.162 1.00 98.69 173 PHE A CA 1
ATOM 1369 C C . PHE A 1 173 ? -3.274 3.579 1.108 1.00 98.69 173 PHE A C 1
ATOM 1371 O O . PHE A 1 173 ? -2.829 3.902 2.209 1.00 98.69 173 PHE A O 1
ATOM 1378 N N . SER A 1 174 ? -4.516 3.888 0.721 1.00 98.50 174 SER A N 1
ATOM 1379 C CA . SER A 1 174 ? -5.460 4.552 1.624 1.00 98.50 174 SER A CA 1
ATOM 1380 C C . SER A 1 174 ? -5.838 3.657 2.806 1.00 98.50 174 SER A C 1
ATOM 1382 O O . SER A 1 174 ? -5.777 4.110 3.950 1.00 98.50 174 SER A O 1
ATOM 1384 N N . LEU A 1 175 ? -6.166 2.384 2.561 1.00 98.25 175 LEU A N 1
ATOM 1385 C CA . LEU A 1 175 ? -6.513 1.449 3.626 1.00 98.25 175 LEU A CA 1
ATOM 1386 C C . LEU A 1 175 ? -5.302 1.122 4.505 1.00 98.25 175 LEU A C 1
ATOM 1388 O O . LEU A 1 175 ? -5.411 1.213 5.722 1.00 98.25 175 LEU A O 1
ATOM 1392 N N . MET A 1 176 ? -4.152 0.814 3.900 1.00 98.31 176 MET A N 1
ATOM 1393 C CA . MET A 1 176 ? -2.900 0.536 4.608 1.00 98.31 176 MET A CA 1
ATOM 1394 C C . MET A 1 176 ? -2.534 1.684 5.543 1.00 98.31 176 MET A C 1
ATOM 1396 O O . MET A 1 176 ? -2.393 1.465 6.741 1.00 98.31 176 MET A O 1
ATOM 1400 N N . HIS A 1 177 ? -2.472 2.918 5.028 1.00 98.06 177 HIS A N 1
ATOM 1401 C CA . HIS A 1 177 ? -2.084 4.066 5.848 1.00 98.06 177 HIS A CA 1
ATOM 1402 C C . HIS A 1 177 ? -3.070 4.292 6.995 1.00 98.06 177 HIS A C 1
ATOM 1404 O O . HIS A 1 177 ? -2.637 4.482 8.127 1.00 98.06 177 HIS A O 1
ATOM 1410 N N . LEU A 1 178 ? -4.381 4.184 6.736 1.00 98.19 178 LEU A N 1
ATOM 1411 C CA . LEU A 1 178 ? -5.393 4.295 7.785 1.00 98.19 178 LEU A CA 1
ATOM 1412 C C . LEU A 1 178 ? -5.227 3.212 8.860 1.00 98.19 178 LEU A C 1
ATOM 1414 O O . LEU A 1 178 ? -5.295 3.535 10.039 1.00 98.19 178 LEU A O 1
ATOM 1418 N N . MET A 1 179 ? -5.010 1.949 8.490 1.00 97.94 179 MET A N 1
ATOM 1419 C CA . MET A 1 179 ? -4.843 0.869 9.470 1.00 97.94 179 MET A CA 1
ATOM 1420 C C . MET A 1 179 ? -3.576 1.054 10.301 1.00 97.94 179 MET A C 1
ATOM 1422 O O . MET A 1 179 ? -3.633 0.949 11.523 1.00 97.94 179 MET A O 1
ATOM 1426 N N . THR A 1 180 ? -2.460 1.414 9.663 1.00 97.38 180 THR A N 1
ATOM 1427 C CA . THR A 1 180 ? -1.212 1.729 10.363 1.00 97.38 180 THR A CA 1
ATOM 1428 C C . THR A 1 180 ? -1.379 2.938 11.287 1.00 97.38 180 THR A C 1
ATOM 1430 O O . THR A 1 180 ? -0.937 2.888 12.430 1.00 97.38 180 THR A O 1
ATOM 1433 N N . GLU A 1 181 ? -2.067 3.995 10.847 1.00 97.00 181 GLU A N 1
ATOM 1434 C CA . GLU A 1 181 ? -2.382 5.166 11.677 1.00 97.00 181 GLU A CA 1
ATOM 1435 C C . GLU A 1 181 ? -3.207 4.780 12.912 1.00 97.00 181 GLU A C 1
ATOM 1437 O O . GLU A 1 181 ? -2.899 5.217 14.015 1.00 97.00 181 GLU A O 1
ATOM 1442 N N . LEU A 1 182 ? -4.234 3.941 12.749 1.00 97.25 182 LEU A N 1
ATOM 1443 C CA . LEU A 1 182 ? -5.079 3.507 13.863 1.00 97.25 182 LEU A CA 1
ATOM 1444 C C . LEU A 1 182 ? -4.330 2.587 14.835 1.00 97.25 182 LEU A C 1
ATOM 1446 O O . LEU A 1 182 ? -4.518 2.715 16.041 1.00 97.25 182 LEU A O 1
ATOM 1450 N N . ALA A 1 183 ? -3.486 1.686 14.329 1.00 97.06 183 ALA A N 1
ATOM 1451 C CA . ALA A 1 183 ? -2.707 0.765 15.153 1.00 97.06 183 ALA A CA 1
ATOM 1452 C C . ALA A 1 183 ? -1.595 1.470 15.951 1.00 97.06 183 ALA A C 1
ATOM 1454 O O . ALA A 1 183 ? -1.308 1.059 17.070 1.00 97.06 183 ALA A O 1
ATOM 1455 N N . ASN A 1 184 ? -1.004 2.543 15.412 1.00 95.06 184 ASN A N 1
ATOM 1456 C CA . ASN A 1 184 ? 0.065 3.315 16.065 1.00 95.06 184 ASN A CA 1
ATOM 1457 C C . ASN A 1 184 ? -0.465 4.584 16.774 1.00 95.06 184 ASN A C 1
ATOM 1459 O O . ASN A 1 184 ? 0.320 5.458 17.135 1.00 95.06 184 ASN A O 1
ATOM 1463 N N . ASP A 1 185 ? -1.784 4.728 16.954 1.00 94.00 185 ASP A N 1
ATOM 1464 C CA . ASP A 1 185 ? -2.367 5.848 17.700 1.00 94.00 185 ASP A CA 1
ATOM 1465 C C . ASP A 1 185 ? -1.907 5.812 19.167 1.00 94.00 185 ASP A C 1
ATOM 1467 O O . ASP A 1 185 ? -2.153 4.842 19.876 1.00 94.00 185 ASP A O 1
ATOM 1471 N N . GLU A 1 186 ? -1.284 6.889 19.650 1.00 90.19 186 GLU A N 1
ATOM 1472 C CA . GLU A 1 186 ? -0.652 6.938 20.982 1.00 90.19 186 GLU A CA 1
ATOM 1473 C C . GLU A 1 186 ? -1.609 6.669 22.156 1.00 90.19 186 GLU A C 1
ATOM 1475 O O . GLU A 1 186 ? -1.166 6.365 23.261 1.00 90.19 186 GLU A O 1
ATOM 1480 N N . LYS A 1 187 ? -2.922 6.837 21.960 1.00 90.81 187 LYS A N 1
ATOM 1481 C CA . LYS A 1 187 ? -3.922 6.715 23.032 1.00 90.81 187 LYS A CA 1
ATOM 1482 C C . LYS A 1 187 ? -4.724 5.426 22.956 1.00 90.81 187 LYS A C 1
ATOM 1484 O O . LYS A 1 187 ? -5.266 4.997 23.969 1.00 90.81 187 LYS A O 1
ATOM 1489 N N . THR A 1 188 ? -4.907 4.896 21.752 1.00 92.00 188 THR A N 1
ATOM 1490 C CA . THR A 1 188 ? -5.886 3.837 21.463 1.00 92.00 188 THR A CA 1
ATOM 1491 C C . THR A 1 188 ? -5.373 2.761 20.510 1.00 92.00 188 THR A C 1
ATOM 1493 O O . THR A 1 188 ? -6.129 1.851 20.183 1.00 92.00 188 THR A O 1
ATOM 1496 N N . GLY A 1 189 ? -4.137 2.884 20.026 1.00 94.12 189 GLY A N 1
ATOM 1497 C CA . GLY A 1 189 ? -3.485 1.898 19.174 1.00 94.12 189 GLY A CA 1
ATOM 1498 C C . GLY A 1 189 ? -3.036 0.666 19.954 1.00 94.12 189 GLY A C 1
ATOM 1499 O O . GLY A 1 189 ? -3.246 0.588 21.156 1.00 94.12 189 GLY A O 1
ATOM 1500 N N . ILE A 1 190 ? -2.415 -0.290 19.265 1.00 95.56 190 ILE A N 1
ATOM 1501 C CA . ILE A 1 190 ? -1.909 -1.556 19.826 1.00 95.56 190 ILE A CA 1
ATOM 1502 C C . ILE A 1 190 ? -0.372 -1.639 19.839 1.00 95.56 190 ILE A C 1
ATOM 1504 O O . ILE A 1 190 ? 0.174 -2.619 20.326 1.00 95.56 190 ILE A O 1
ATOM 1508 N N . CYS A 1 191 ? 0.320 -0.644 19.276 1.00 92.19 191 CYS A N 1
ATOM 1509 C CA . CYS A 1 191 ? 1.767 -0.669 19.029 1.00 92.19 191 CYS A CA 1
ATOM 1510 C C . CYS A 1 191 ? 2.594 0.063 20.104 1.00 92.19 191 CYS A C 1
ATOM 1512 O O . CYS A 1 191 ? 3.538 0.776 19.760 1.00 92.19 191 CYS A O 1
ATOM 1514 N N . TYR A 1 192 ? 2.182 -0.034 21.371 1.00 78.88 192 TYR A N 1
ATOM 1515 C CA . TYR A 1 192 ? 2.771 0.679 22.514 1.00 78.88 192 TYR A CA 1
ATOM 1516 C C . TYR A 1 192 ? 3.614 -0.219 23.422 1.00 78.88 192 TYR A C 1
ATOM 1518 O O . TYR A 1 192 ? 3.342 -1.438 23.481 1.00 78.88 192 TYR A O 1
#

Radius of gyration: 15.84 Å; Cα contacts (8 Å, |Δi|>4): 262; chains: 1; bounding box: 40×33×46 Å

Foldseek 3Di:
DPDQDLALVCQLVVCQQLPDDNVLSVLLNVLLVVCVVVLVVLLVQCVVPVVPCCLQQQQPNHPDHNLLSVLQFQWEADPNAIAGQQSVRRNHRDGHPVSVVAPLVLLCCQQVVDPPHDSNSNVVSSLCVRQVNSVCLNVLHPQNNPPPVHNPDPVSVVVPVVRVSSVRSSSSSSVSSSSSNSQPPPPRHVND